Protein AF-A0AAV4GQ04-F1 (afdb_monomer)

Mean predicted aligned error: 22.7 Å

Structure (mmCIF, N/CA/C/O backbone):
data_AF-A0AAV4GQ04-F1
#
_entry.id   AF-A0AAV4GQ04-F1
#
loop_
_atom_site.group_PDB
_atom_site.id
_atom_site.type_symbol
_atom_site.label_atom_id
_atom_site.label_alt_id
_atom_site.label_comp_id
_atom_site.label_asym_id
_atom_site.label_entity_id
_atom_site.label_seq_id
_atom_site.pdbx_PDB_ins_code
_atom_site.Cartn_x
_atom_site.Cartn_y
_atom_site.Cartn_z
_atom_site.occupancy
_atom_site.B_iso_or_equiv
_atom_site.auth_seq_id
_atom_site.auth_comp_id
_atom_site.auth_asym_id
_atom_site.auth_atom_id
_atom_site.pdbx_PDB_model_num
ATOM 1 N N . MET A 1 1 ? -22.009 21.214 27.305 1.00 37.75 1 MET A N 1
ATOM 2 C CA . MET A 1 1 ? -23.152 20.824 26.450 1.00 37.75 1 MET A CA 1
ATOM 3 C C . MET A 1 1 ? -22.848 19.448 25.882 1.00 37.75 1 MET A C 1
ATOM 5 O O . MET A 1 1 ? -21.968 19.351 25.038 1.00 37.75 1 MET A O 1
ATOM 9 N N . ASN A 1 2 ? -23.500 18.397 26.382 1.00 41.12 2 ASN A N 1
ATOM 10 C CA . ASN A 1 2 ? -23.338 17.046 25.839 1.00 41.12 2 ASN A CA 1
ATOM 11 C C . ASN A 1 2 ? -24.135 16.954 24.535 1.00 41.12 2 ASN A C 1
ATOM 13 O O . ASN A 1 2 ? -25.357 17.072 24.555 1.00 41.12 2 ASN A O 1
ATOM 17 N N . LYS A 1 3 ? -23.441 16.800 23.402 1.00 50.03 3 LYS A N 1
ATOM 18 C CA . LYS A 1 3 ? -24.076 16.466 22.124 1.00 50.03 3 LYS A CA 1
ATOM 19 C C . LYS A 1 3 ? -24.352 14.966 22.126 1.00 50.03 3 LYS A C 1
ATOM 21 O O . LYS A 1 3 ? -23.433 14.173 21.960 1.00 50.03 3 LYS A O 1
ATOM 26 N N . THR A 1 4 ? -25.599 14.584 22.356 1.00 49.12 4 THR A N 1
ATOM 27 C CA . THR A 1 4 ? -26.066 13.212 22.140 1.00 49.12 4 THR A CA 1
ATOM 28 C C . THR A 1 4 ? -26.272 13.004 20.644 1.00 49.12 4 THR A C 1
ATOM 30 O O . THR A 1 4 ? -27.135 13.651 20.054 1.00 49.12 4 THR A O 1
ATOM 33 N N . VAL A 1 5 ? -25.450 12.148 20.038 1.00 58.00 5 VAL A N 1
ATOM 34 C CA . VAL A 1 5 ? -25.626 11.663 18.661 1.00 58.00 5 VAL A CA 1
ATOM 35 C C . VAL A 1 5 ? -26.715 10.593 18.690 1.00 58.00 5 VAL A C 1
ATOM 37 O O . VAL A 1 5 ? -26.708 9.744 19.584 1.00 58.00 5 VAL A O 1
ATOM 40 N N . SER A 1 6 ? -27.675 10.659 17.773 1.00 70.62 6 SER A N 1
ATOM 41 C CA . SER A 1 6 ? -28.759 9.670 17.712 1.00 70.62 6 SER A CA 1
ATOM 42 C C . SER A 1 6 ? -28.234 8.303 17.251 1.00 70.62 6 SER A C 1
ATOM 44 O O . SER A 1 6 ? -27.278 8.233 16.480 1.00 70.62 6 SER A O 1
ATOM 46 N N . GLU A 1 7 ? -28.865 7.205 17.682 1.00 67.19 7 GLU A N 1
ATOM 47 C CA . GLU A 1 7 ? -28.508 5.847 17.219 1.00 67.19 7 GLU A CA 1
ATOM 48 C C . GLU A 1 7 ? -28.523 5.737 15.686 1.00 67.19 7 GLU A C 1
ATOM 50 O O . GLU A 1 7 ? -27.642 5.115 15.100 1.00 67.19 7 GLU A O 1
ATOM 55 N N . PHE A 1 8 ? -29.446 6.442 15.026 1.00 68.88 8 PHE A N 1
ATOM 56 C CA . PHE A 1 8 ? -29.538 6.491 13.567 1.00 68.88 8 PHE A CA 1
ATOM 57 C C . PHE A 1 8 ? -28.301 7.119 12.897 1.00 68.88 8 PHE A C 1
ATOM 59 O O . PHE A 1 8 ? -27.822 6.637 11.870 1.00 68.88 8 PHE A O 1
ATOM 66 N N . GLU A 1 9 ? -27.749 8.188 13.476 1.00 73.56 9 GLU A N 1
ATOM 67 C CA . GLU A 1 9 ? -26.512 8.811 12.982 1.00 73.56 9 GLU A CA 1
ATOM 68 C C . GLU A 1 9 ? -25.294 7.906 13.207 1.00 73.56 9 GLU A C 1
ATOM 70 O O . GLU A 1 9 ? -24.372 7.891 12.389 1.00 73.56 9 GLU A O 1
ATOM 75 N N . LEU A 1 10 ? -25.304 7.123 14.289 1.00 73.06 10 LEU A N 1
ATOM 76 C CA . LEU A 1 10 ? -24.250 6.164 14.599 1.00 73.06 10 LEU A CA 1
ATOM 77 C C . LEU A 1 10 ? -24.246 4.992 13.604 1.00 73.06 10 LEU A C 1
ATOM 79 O O . LEU A 1 10 ? -23.190 4.643 13.076 1.00 73.06 10 LEU A O 1
ATOM 83 N N . ASP A 1 11 ? -25.417 4.435 13.295 1.00 76.12 11 ASP A N 1
ATOM 84 C CA . ASP A 1 11 ? -25.572 3.350 12.319 1.00 76.12 11 ASP A CA 1
ATOM 85 C C . ASP A 1 11 ? -25.161 3.790 10.908 1.00 76.12 11 ASP A C 1
ATOM 87 O O . ASP A 1 11 ? -24.425 3.079 10.219 1.00 76.12 11 ASP A O 1
ATOM 91 N N . SER A 1 12 ? -25.540 5.007 10.509 1.00 79.94 12 SER A N 1
ATOM 92 C CA . SER A 1 12 ? -25.122 5.605 9.234 1.00 79.94 12 SER A CA 1
ATOM 93 C C . SER A 1 12 ? -23.597 5.763 9.138 1.00 79.94 12 SER A C 1
ATOM 95 O O . SER A 1 12 ? -22.985 5.445 8.112 1.00 79.94 12 SER A O 1
ATOM 97 N N . LEU A 1 13 ? -22.944 6.178 10.229 1.00 76.06 13 LEU A N 1
ATOM 98 C CA . LEU A 1 13 ? -21.483 6.265 10.306 1.00 76.06 13 LEU A CA 1
ATOM 99 C C . LEU A 1 13 ? -20.811 4.890 10.224 1.00 76.06 13 LEU A C 1
ATOM 101 O O . LEU A 1 13 ? -19.798 4.749 9.532 1.00 76.06 13 LEU A O 1
ATOM 105 N N . TYR A 1 14 ? -21.366 3.870 10.882 1.00 77.88 14 TYR A N 1
ATOM 106 C CA . TYR A 1 14 ? -20.855 2.503 10.783 1.00 77.88 14 TYR A CA 1
ATOM 107 C C . TYR A 1 14 ? -20.986 1.942 9.367 1.00 77.88 14 TYR A C 1
ATOM 109 O O . TYR A 1 14 ? -20.049 1.309 8.870 1.00 77.88 14 TYR A O 1
ATOM 117 N N . GLU A 1 15 ? -22.099 2.210 8.687 1.00 84.31 15 GLU A N 1
ATOM 118 C CA . GLU A 1 15 ? -22.309 1.774 7.308 1.00 84.31 15 GLU A CA 1
ATOM 119 C C . GLU A 1 15 ? -21.343 2.478 6.339 1.00 84.31 15 GLU A C 1
ATOM 121 O O . GLU A 1 15 ? -20.722 1.833 5.486 1.00 84.31 15 GLU A O 1
ATOM 126 N N . ALA A 1 16 ? -21.144 3.789 6.504 1.00 82.38 16 ALA A N 1
ATOM 127 C CA . ALA A 1 16 ? -20.173 4.556 5.726 1.00 82.38 16 ALA A CA 1
ATOM 128 C C . ALA A 1 16 ? -18.735 4.061 5.957 1.00 82.38 16 ALA A C 1
ATOM 130 O O . ALA A 1 16 ? -17.963 3.903 5.004 1.00 82.38 16 ALA A O 1
ATOM 131 N N . TYR A 1 17 ? -18.381 3.750 7.206 1.00 81.81 17 TYR A N 1
ATOM 132 C CA . TYR A 1 17 ? -17.082 3.181 7.551 1.00 81.81 17 TYR A CA 1
ATOM 133 C C . TYR A 1 17 ? -16.877 1.809 6.898 1.00 81.81 17 TYR A C 1
ATOM 135 O O . TYR A 1 17 ? -15.848 1.582 6.261 1.00 81.81 17 TYR A O 1
ATOM 143 N N . ALA A 1 18 ? -17.874 0.922 6.965 1.00 84.94 18 ALA A N 1
ATOM 144 C CA . ALA A 1 18 ? -17.810 -0.396 6.338 1.00 84.94 18 ALA A CA 1
ATOM 145 C C . ALA A 1 18 ? -17.614 -0.303 4.814 1.00 84.94 18 ALA A C 1
ATOM 147 O O . ALA A 1 18 ? -16.734 -0.975 4.268 1.00 84.94 18 ALA A O 1
ATOM 148 N N . LYS A 1 19 ? -18.363 0.576 4.132 1.00 87.00 19 LYS A N 1
ATOM 149 C CA . LYS A 1 19 ? -18.199 0.835 2.688 1.00 87.00 19 LYS A CA 1
ATOM 150 C C . LYS A 1 19 ? -16.796 1.341 2.360 1.00 87.00 19 LYS A C 1
ATOM 152 O O . LYS A 1 19 ? -16.164 0.844 1.429 1.00 87.00 19 LYS A O 1
ATOM 157 N N . THR A 1 20 ? -16.279 2.265 3.164 1.00 87.19 20 THR A N 1
ATOM 158 C CA . THR A 1 20 ? -14.929 2.818 2.986 1.00 87.19 20 THR A CA 1
ATOM 159 C C . THR A 1 20 ? -13.854 1.748 3.183 1.00 87.19 20 THR A C 1
ATOM 161 O O . THR A 1 20 ? -12.911 1.670 2.399 1.00 87.19 20 THR A O 1
ATOM 164 N N . CYS A 1 21 ? -13.997 0.866 4.177 1.00 83.38 21 CYS A N 1
ATOM 165 C CA . CYS A 1 21 ? -13.067 -0.245 4.389 1.00 83.38 21 CYS A CA 1
ATOM 166 C C . CYS A 1 21 ? -13.048 -1.231 3.215 1.00 83.38 21 CYS A C 1
ATOM 168 O O . CYS A 1 21 ? -11.979 -1.723 2.854 1.00 83.38 21 CYS A O 1
ATOM 170 N N . ILE A 1 22 ? -14.206 -1.512 2.610 1.00 87.69 22 ILE A N 1
ATOM 171 C CA . ILE A 1 22 ? -14.298 -2.367 1.418 1.00 87.69 22 ILE A CA 1
ATOM 172 C C . ILE A 1 22 ? -13.568 -1.711 0.240 1.00 87.69 22 ILE A C 1
ATOM 174 O O . ILE A 1 22 ? -12.736 -2.359 -0.392 1.00 87.69 22 ILE A O 1
ATOM 178 N N . GLN A 1 23 ? -13.811 -0.421 -0.007 1.00 87.94 23 GLN A N 1
ATOM 179 C CA . GLN A 1 23 ? -13.129 0.332 -1.066 1.00 87.94 23 GLN A CA 1
ATOM 180 C C . GLN A 1 23 ? -11.616 0.401 -0.847 1.00 87.94 23 GLN A C 1
ATOM 182 O O . GLN A 1 23 ? -10.846 0.207 -1.781 1.00 87.94 23 GLN A O 1
ATOM 187 N N . PHE A 1 24 ? -11.172 0.614 0.393 1.00 84.25 24 PHE A N 1
ATOM 188 C CA . PHE A 1 24 ? -9.750 0.653 0.721 1.00 84.25 24 PHE A CA 1
ATOM 189 C C . PHE A 1 24 ? -9.069 -0.700 0.500 1.00 84.25 24 PHE A C 1
ATOM 191 O O . PHE A 1 24 ? -7.918 -0.759 0.074 1.00 84.25 24 PHE A O 1
ATOM 198 N N . LYS A 1 25 ? -9.781 -1.799 0.772 1.00 86.62 25 LYS A N 1
ATOM 199 C CA . LYS A 1 25 ? -9.274 -3.143 0.505 1.00 86.62 25 LYS A CA 1
ATOM 200 C C . LYS A 1 25 ? -9.128 -3.394 -0.997 1.00 86.62 25 LYS A C 1
ATOM 202 O O . LYS A 1 25 ? -8.063 -3.835 -1.406 1.00 86.62 25 LYS A O 1
ATOM 207 N N . ALA A 1 26 ? -10.137 -3.037 -1.793 1.00 86.06 26 ALA A N 1
ATOM 208 C CA . ALA A 1 26 ? -10.062 -3.125 -3.251 1.00 86.06 26 ALA A CA 1
ATOM 209 C C . ALA A 1 26 ? -8.884 -2.304 -3.804 1.00 86.06 26 ALA A C 1
ATOM 211 O O . ALA A 1 26 ? -8.047 -2.836 -4.521 1.00 86.06 26 ALA A O 1
ATOM 212 N N . LEU A 1 27 ? -8.732 -1.054 -3.350 1.00 83.88 27 LEU A N 1
ATOM 213 C CA . LEU A 1 27 ? -7.619 -0.188 -3.749 1.00 83.88 27 LEU A CA 1
ATOM 214 C C . LEU A 1 27 ? -6.248 -0.788 -3.397 1.00 83.88 27 LEU A C 1
ATOM 216 O O . LEU A 1 27 ? -5.282 -0.640 -4.142 1.00 83.88 27 LEU A O 1
ATOM 220 N N . LYS A 1 28 ? -6.139 -1.451 -2.242 1.00 88.25 28 LYS A N 1
ATOM 221 C CA . LYS A 1 28 ? -4.901 -2.113 -1.821 1.00 88.25 28 LYS A CA 1
ATOM 222 C C . LYS A 1 28 ? -4.551 -3.286 -2.738 1.00 88.25 28 LYS A C 1
ATOM 224 O O . LYS A 1 28 ? -3.375 -3.465 -3.054 1.00 88.25 28 LYS A O 1
ATOM 229 N N . ASP A 1 29 ? -5.548 -4.065 -3.139 1.00 85.94 29 ASP A N 1
ATOM 230 C CA . ASP A 1 29 ? -5.367 -5.204 -4.038 1.00 85.94 29 ASP A CA 1
ATOM 231 C C . ASP A 1 29 ? -5.007 -4.721 -5.462 1.00 85.94 29 ASP A C 1
ATOM 233 O O . ASP A 1 29 ? -4.063 -5.238 -6.071 1.00 85.94 29 ASP A O 1
ATOM 237 N N . ASP A 1 30 ? -5.648 -3.647 -5.939 1.00 88.44 30 ASP A N 1
ATOM 238 C CA . ASP A 1 30 ? -5.322 -2.982 -7.211 1.00 88.44 30 ASP A CA 1
ATOM 239 C C . ASP A 1 30 ? -3.890 -2.428 -7.208 1.00 88.44 30 ASP A C 1
ATOM 241 O O . ASP A 1 30 ? -3.126 -2.636 -8.152 1.00 88.44 30 ASP A O 1
ATOM 245 N N . TYR A 1 31 ? -3.479 -1.778 -6.114 1.00 83.88 31 TYR A N 1
ATOM 246 C CA . TYR A 1 31 ? -2.109 -1.291 -5.947 1.00 83.88 31 TYR A CA 1
ATOM 247 C C . TYR A 1 31 ? -1.086 -2.434 -5.945 1.00 83.88 31 TYR A C 1
ATOM 249 O O . TYR A 1 31 ? -0.009 -2.300 -6.525 1.00 83.88 31 TYR A O 1
ATOM 257 N N . GLY A 1 32 ? -1.411 -3.565 -5.311 1.00 86.38 32 GLY A N 1
ATOM 258 C CA . GLY A 1 32 ? -0.562 -4.756 -5.331 1.00 86.38 32 GLY A CA 1
ATOM 259 C C . GLY A 1 32 ? -0.343 -5.286 -6.748 1.00 86.38 32 GLY A C 1
ATOM 260 O O . GLY A 1 32 ? 0.788 -5.603 -7.117 1.00 86.38 32 GLY A O 1
ATOM 261 N N . SER A 1 33 ? -1.407 -5.311 -7.552 1.00 89.44 33 SER A N 1
ATOM 262 C CA . SER A 1 33 ? -1.351 -5.728 -8.957 1.00 89.44 33 SER A CA 1
ATOM 263 C C . SER A 1 33 ? -0.516 -4.759 -9.796 1.00 89.44 33 SER A C 1
ATOM 265 O O . SER A 1 33 ? 0.421 -5.181 -10.469 1.00 89.44 33 SER A O 1
ATOM 267 N N . LEU A 1 34 ? -0.764 -3.451 -9.662 1.00 86.44 34 LEU A N 1
ATOM 268 C CA . LEU A 1 34 ? -0.006 -2.415 -10.367 1.00 86.44 34 LEU A CA 1
ATOM 269 C C . LEU A 1 34 ? 1.490 -2.466 -10.035 1.00 86.44 34 LEU A C 1
ATOM 271 O O . LEU A 1 34 ? 2.333 -2.320 -10.917 1.00 86.44 34 LEU A O 1
ATOM 275 N N . LYS A 1 35 ? 1.828 -2.696 -8.763 1.00 88.12 35 LYS A N 1
ATOM 276 C CA . LYS A 1 35 ? 3.218 -2.859 -8.340 1.00 88.12 35 LYS A CA 1
ATOM 277 C C . LYS A 1 35 ? 3.864 -4.073 -9.007 1.00 88.12 35 LYS A C 1
ATOM 279 O O . LYS A 1 35 ? 4.981 -3.963 -9.494 1.00 88.12 35 LYS A O 1
ATOM 284 N N . SER A 1 36 ? 3.160 -5.204 -9.065 1.00 88.69 36 SER A N 1
ATOM 285 C CA . SER A 1 36 ? 3.681 -6.396 -9.737 1.00 88.69 36 SER A CA 1
ATOM 286 C C . SER A 1 36 ? 3.940 -6.158 -11.224 1.00 88.69 36 SER A C 1
ATOM 288 O O . SER A 1 36 ? 4.907 -6.704 -11.750 1.00 88.69 36 SER A O 1
ATOM 290 N N . ASP A 1 37 ? 3.091 -5.392 -11.904 1.00 89.50 37 ASP A N 1
ATOM 291 C CA . ASP A 1 37 ? 3.291 -5.079 -13.319 1.00 89.50 37 ASP A CA 1
ATOM 292 C C . ASP A 1 37 ? 4.446 -4.095 -13.521 1.00 89.50 37 ASP A C 1
ATOM 294 O O . ASP A 1 37 ? 5.236 -4.262 -14.448 1.00 89.50 37 ASP A O 1
ATOM 298 N N . PHE A 1 38 ? 4.618 -3.133 -12.611 1.00 86.00 38 PHE A N 1
ATOM 299 C CA . PHE A 1 38 ? 5.786 -2.254 -12.608 1.00 86.00 38 PHE A CA 1
ATOM 300 C C . PHE A 1 38 ? 7.094 -3.037 -12.430 1.00 86.00 38 PHE A C 1
ATOM 302 O O . PHE A 1 38 ? 8.035 -2.834 -13.194 1.00 86.00 38 PHE A O 1
ATOM 309 N N . ASP A 1 39 ? 7.133 -3.972 -11.477 1.00 86.25 39 ASP A N 1
ATOM 310 C CA . ASP A 1 39 ? 8.311 -4.808 -11.219 1.00 86.25 39 ASP A CA 1
ATOM 311 C C . ASP A 1 39 ? 8.670 -5.670 -12.450 1.00 86.25 39 ASP A C 1
ATOM 313 O O . ASP A 1 39 ? 9.847 -5.824 -12.780 1.00 86.25 39 ASP A O 1
ATOM 317 N N . LYS A 1 40 ? 7.668 -6.186 -13.183 1.00 90.31 40 LYS A N 1
ATOM 318 C CA . LYS A 1 40 ? 7.888 -6.911 -14.451 1.00 90.31 40 LYS A CA 1
ATOM 319 C C . LYS A 1 40 ? 8.458 -6.006 -15.539 1.00 90.31 40 LYS A C 1
ATOM 321 O O . LYS A 1 40 ? 9.458 -6.359 -16.149 1.00 90.31 40 LYS A O 1
ATOM 326 N N . ILE A 1 41 ? 7.856 -4.833 -15.750 1.00 87.88 41 ILE A N 1
ATOM 327 C CA . ILE A 1 41 ? 8.324 -3.869 -16.758 1.00 87.88 41 ILE A CA 1
ATOM 328 C C . ILE A 1 41 ? 9.764 -3.443 -16.462 1.00 87.88 41 ILE A C 1
ATOM 330 O O . ILE A 1 41 ? 10.571 -3.307 -17.379 1.00 87.88 41 ILE A O 1
ATOM 334 N N . GLN A 1 42 ? 10.107 -3.255 -15.187 1.00 85.00 42 GLN A N 1
ATOM 335 C CA . GLN A 1 42 ? 11.469 -2.932 -14.788 1.00 85.00 42 GLN A CA 1
ATOM 336 C C . GLN A 1 42 ? 12.446 -4.064 -15.141 1.00 85.00 42 GLN A C 1
ATOM 338 O O . GLN A 1 42 ? 13.505 -3.789 -15.704 1.00 85.00 42 GLN A O 1
ATOM 343 N N . ALA A 1 43 ? 12.085 -5.320 -14.868 1.00 88.12 43 ALA A N 1
ATOM 344 C CA . ALA A 1 43 ? 12.909 -6.473 -15.228 1.00 88.12 43 ALA A CA 1
ATOM 345 C C . ALA A 1 43 ? 13.091 -6.606 -16.753 1.00 88.12 43 ALA A C 1
ATOM 347 O O . ALA A 1 43 ? 14.211 -6.818 -17.222 1.00 88.12 43 ALA A O 1
ATOM 348 N N . ASP A 1 44 ? 12.021 -6.414 -17.527 1.00 88.44 44 ASP A N 1
ATOM 349 C CA . ASP A 1 44 ? 12.070 -6.446 -18.993 1.00 88.44 44 ASP A CA 1
ATOM 350 C C . ASP A 1 44 ? 12.978 -5.337 -19.550 1.00 88.44 44 ASP A C 1
ATOM 352 O O . ASP A 1 44 ? 13.742 -5.558 -20.492 1.00 88.44 44 ASP A O 1
ATOM 356 N N . LEU A 1 45 ? 12.946 -4.146 -18.944 1.00 82.38 45 LEU A N 1
ATOM 357 C CA . LEU A 1 45 ? 13.784 -3.017 -19.343 1.00 82.38 45 LEU A CA 1
ATOM 358 C C . LEU A 1 45 ? 15.264 -3.246 -19.013 1.00 82.38 45 LEU A C 1
ATOM 360 O O . LEU A 1 45 ? 16.133 -2.915 -19.821 1.00 82.38 45 LEU A O 1
ATOM 364 N N . GLU A 1 46 ? 15.568 -3.837 -17.856 1.00 87.00 46 GLU A N 1
ATOM 365 C CA . GLU A 1 46 ? 16.932 -4.241 -17.503 1.00 87.00 46 GLU A CA 1
ATOM 366 C C . GLU A 1 46 ? 17.484 -5.278 -18.488 1.00 87.00 46 GLU A C 1
ATOM 368 O O . GLU A 1 46 ? 18.641 -5.183 -18.905 1.00 87.00 46 GLU A O 1
ATOM 373 N N . GLU A 1 47 ? 16.658 -6.238 -18.901 1.00 90.94 47 GLU A N 1
ATOM 374 C CA . GLU A 1 47 ? 17.051 -7.257 -19.870 1.00 90.94 47 GLU A CA 1
ATOM 375 C C . GLU A 1 47 ? 17.258 -6.669 -21.272 1.00 90.94 47 GLU A C 1
ATOM 377 O O . GLU A 1 47 ? 18.287 -6.922 -21.904 1.00 90.94 47 GLU A O 1
ATOM 382 N N . ALA A 1 48 ? 16.355 -5.801 -21.731 1.00 86.06 48 ALA A N 1
ATOM 383 C CA . ALA A 1 48 ? 16.517 -5.083 -22.994 1.00 86.06 48 ALA A CA 1
ATOM 384 C C . ALA A 1 48 ? 17.804 -4.238 -23.013 1.00 86.06 48 ALA A C 1
ATOM 386 O O . ALA A 1 48 ? 18.521 -4.203 -24.015 1.00 86.06 48 ALA A O 1
ATOM 387 N N . ASN A 1 49 ? 18.147 -3.599 -21.892 1.00 84.44 49 ASN A N 1
ATOM 388 C CA . ASN A 1 49 ? 19.359 -2.791 -21.784 1.00 84.44 49 ASN A CA 1
ATOM 389 C C . ASN A 1 49 ? 20.638 -3.648 -21.852 1.00 84.44 49 ASN A C 1
ATOM 391 O O . ASN A 1 49 ? 21.610 -3.269 -22.508 1.00 84.44 49 ASN A O 1
ATOM 395 N N . LYS A 1 50 ? 20.636 -4.844 -21.247 1.00 87.00 50 LYS A N 1
ATOM 396 C CA . LYS A 1 50 ? 21.742 -5.806 -21.410 1.00 87.00 50 LYS A CA 1
ATOM 397 C C . LYS A 1 50 ? 21.899 -6.239 -22.864 1.00 87.00 50 LYS A C 1
ATOM 399 O O . LYS A 1 50 ? 23.022 -6.286 -23.360 1.00 87.00 50 LYS A O 1
ATOM 404 N N . GLN A 1 51 ? 20.795 -6.532 -23.551 1.00 88.19 51 GLN A N 1
ATOM 405 C CA . GLN A 1 51 ? 20.830 -6.928 -24.961 1.00 88.19 51 GLN A CA 1
ATOM 406 C C . GLN A 1 51 ? 21.387 -5.812 -25.851 1.00 88.19 51 GLN A C 1
ATOM 408 O O . GLN A 1 51 ? 22.227 -6.084 -26.709 1.00 88.19 51 GLN A O 1
ATOM 413 N N . LEU A 1 52 ? 20.995 -4.558 -25.607 1.00 85.94 52 LEU A N 1
ATOM 414 C CA . LEU A 1 52 ? 21.553 -3.395 -26.302 1.00 85.94 52 LEU A CA 1
ATOM 415 C C . LEU A 1 52 ? 23.059 -3.248 -26.068 1.00 85.94 52 LEU A C 1
ATOM 417 O O . LEU A 1 52 ? 23.798 -2.989 -27.016 1.00 85.94 52 LEU A O 1
ATOM 421 N N . LEU A 1 53 ? 23.531 -3.459 -24.836 1.00 88.19 53 LEU A N 1
ATOM 422 C CA . LEU A 1 53 ? 24.961 -3.411 -24.531 1.00 88.19 53 LEU A CA 1
ATOM 423 C C . LEU A 1 53 ? 25.738 -4.493 -25.295 1.00 88.19 53 LEU A C 1
ATOM 425 O O . LEU A 1 53 ? 26.784 -4.203 -25.872 1.00 88.19 53 LEU A O 1
ATOM 429 N N . VAL A 1 54 ? 25.211 -5.720 -25.349 1.00 89.38 54 VAL A N 1
ATOM 430 C CA . VAL A 1 54 ? 25.820 -6.817 -26.119 1.00 89.38 54 VAL A CA 1
ATOM 431 C C . VAL A 1 54 ? 25.872 -6.472 -27.610 1.00 89.38 54 VAL A C 1
ATOM 433 O O . VAL A 1 54 ? 26.926 -6.610 -28.231 1.00 89.38 54 VAL A O 1
ATOM 436 N N . GLN A 1 55 ? 24.782 -5.964 -28.186 1.00 85.62 55 GLN A N 1
ATOM 437 C CA . GLN A 1 55 ? 24.764 -5.549 -29.593 1.00 85.62 55 GLN A CA 1
ATOM 438 C C . GLN A 1 55 ? 25.759 -4.418 -29.879 1.00 85.62 55 GLN A C 1
ATOM 440 O O . GLN A 1 55 ? 26.459 -4.462 -30.889 1.00 85.62 55 GLN A O 1
ATOM 445 N N . ALA A 1 56 ? 25.884 -3.439 -28.980 1.00 79.50 56 ALA A N 1
ATOM 446 C CA . ALA A 1 56 ? 26.869 -2.370 -29.118 1.00 79.50 56 ALA A CA 1
ATOM 447 C C . ALA A 1 56 ? 28.306 -2.918 -29.139 1.00 79.50 56 ALA A C 1
ATOM 449 O O . ALA A 1 56 ? 29.092 -2.537 -30.003 1.00 79.50 56 ALA A O 1
ATOM 450 N N . THR A 1 57 ? 28.630 -3.868 -28.252 1.00 81.94 57 THR A N 1
ATOM 451 C CA . THR A 1 57 ? 29.960 -4.502 -28.245 1.00 81.94 57 THR A CA 1
ATOM 452 C C . THR A 1 57 ? 30.248 -5.294 -29.520 1.00 81.94 57 THR A C 1
ATOM 454 O O . THR A 1 57 ? 31.355 -5.221 -30.046 1.00 81.94 57 THR A O 1
ATOM 457 N N . GLN A 1 58 ? 29.249 -5.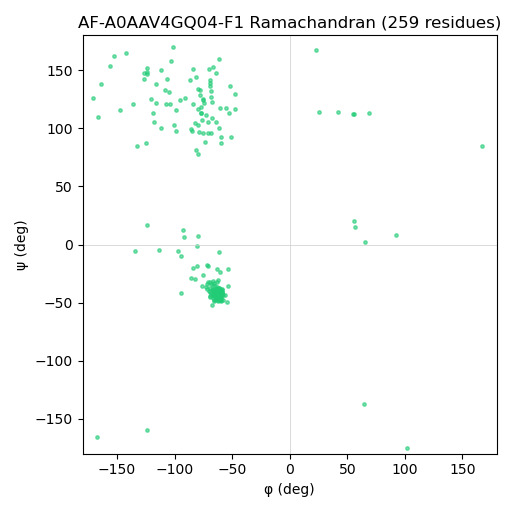991 -30.071 1.00 86.56 58 GLN A N 1
ATOM 458 C CA . GLN A 1 58 ? 29.398 -6.718 -31.335 1.00 86.56 58 GLN A CA 1
ATOM 459 C C . GLN A 1 58 ? 29.666 -5.771 -32.510 1.00 86.56 58 GLN A C 1
ATOM 461 O O . GLN A 1 58 ? 30.550 -6.035 -33.323 1.00 86.56 58 GLN A O 1
ATOM 466 N N . LEU A 1 59 ? 28.955 -4.642 -32.577 1.00 82.38 59 LEU A N 1
ATOM 467 C CA . LEU A 1 59 ? 29.167 -3.630 -33.617 1.00 82.38 59 LEU A CA 1
ATOM 468 C C . LEU A 1 59 ? 30.564 -2.997 -33.544 1.00 82.38 59 LEU A C 1
ATOM 470 O O . LEU A 1 59 ? 31.180 -2.734 -34.582 1.00 82.38 59 LEU A O 1
ATOM 474 N N . ASP A 1 60 ? 31.086 -2.763 -32.339 1.00 80.94 60 ASP A N 1
ATOM 475 C CA . ASP A 1 60 ? 32.453 -2.267 -32.162 1.00 80.94 60 ASP A CA 1
ATOM 476 C C . ASP A 1 60 ? 33.496 -3.288 -32.645 1.00 80.94 60 ASP A C 1
ATOM 478 O O . ASP A 1 60 ? 34.437 -2.918 -33.360 1.00 80.94 60 ASP A O 1
ATOM 482 N N . ASP A 1 61 ? 33.303 -4.576 -32.352 1.00 87.06 61 ASP A N 1
ATOM 483 C CA . ASP A 1 61 ? 34.167 -5.652 -32.849 1.00 87.06 61 ASP A CA 1
ATOM 484 C C . ASP A 1 61 ? 34.133 -5.757 -34.383 1.00 87.06 61 ASP A C 1
ATOM 486 O O . ASP A 1 61 ? 35.186 -5.836 -35.031 1.00 87.06 61 ASP A O 1
ATOM 490 N N . GLU A 1 62 ? 32.948 -5.689 -34.993 1.00 87.88 62 GLU A N 1
ATOM 491 C CA . GLU A 1 62 ? 32.784 -5.676 -36.452 1.00 87.88 62 GLU A CA 1
ATOM 492 C C . GLU A 1 62 ? 33.502 -4.484 -37.094 1.00 87.88 62 GLU A C 1
ATOM 494 O O . GLU A 1 62 ? 34.200 -4.625 -38.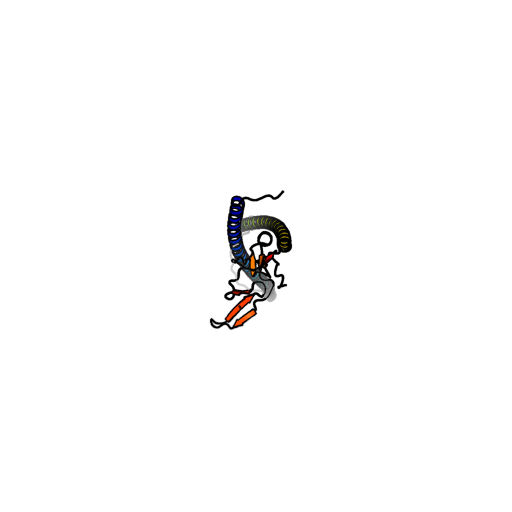106 1.00 87.88 62 GLU A O 1
ATOM 499 N N . LYS A 1 63 ? 33.408 -3.302 -36.479 1.00 86.81 63 LYS A N 1
ATOM 500 C CA . LYS A 1 63 ? 34.099 -2.094 -36.942 1.00 86.81 63 LYS A CA 1
ATOM 501 C C . LYS A 1 63 ? 35.620 -2.250 -36.884 1.00 86.81 63 LYS A C 1
ATOM 503 O O . LYS A 1 63 ? 36.313 -1.825 -37.817 1.00 86.81 63 LYS A O 1
ATOM 508 N N . ILE A 1 64 ? 36.148 -2.882 -35.834 1.00 86.81 64 ILE A N 1
ATOM 509 C CA . ILE A 1 64 ? 37.578 -3.202 -35.716 1.00 86.81 64 ILE A CA 1
ATOM 510 C C . ILE A 1 64 ? 38.005 -4.166 -36.830 1.00 86.81 64 ILE A C 1
ATOM 512 O O . ILE A 1 64 ? 39.038 -3.940 -37.473 1.00 86.81 64 ILE A O 1
ATOM 516 N N . GLN A 1 65 ? 37.221 -5.212 -37.101 1.00 88.06 65 GLN A N 1
ATOM 517 C CA . GLN A 1 65 ? 37.519 -6.153 -38.185 1.00 88.06 65 GLN A CA 1
ATOM 518 C C . GLN A 1 65 ? 37.511 -5.474 -39.557 1.00 88.06 65 GLN A C 1
ATOM 520 O O . GLN A 1 65 ? 38.448 -5.658 -40.338 1.00 88.06 65 GLN A O 1
ATOM 525 N N . LEU A 1 66 ? 36.517 -4.625 -39.828 1.00 88.25 66 LEU A N 1
ATOM 526 C CA . LEU A 1 66 ? 36.433 -3.855 -41.068 1.00 88.25 66 LEU A CA 1
ATOM 527 C C . LEU A 1 66 ? 37.664 -2.956 -41.257 1.00 88.25 66 LEU A C 1
ATOM 529 O O . LEU A 1 66 ? 38.212 -2.865 -42.358 1.00 88.25 66 LEU A O 1
ATOM 533 N N . HIS A 1 67 ? 38.127 -2.303 -40.188 1.00 85.88 67 HIS A N 1
ATOM 534 C CA . HIS A 1 67 ? 39.327 -1.470 -40.238 1.00 85.88 67 HIS A CA 1
ATOM 535 C C . HIS A 1 67 ? 40.582 -2.290 -40.575 1.00 85.88 67 HIS A C 1
ATOM 537 O O . HIS A 1 67 ? 41.374 -1.878 -41.426 1.00 85.88 67 HIS A O 1
ATOM 543 N N . ARG A 1 68 ? 40.746 -3.473 -39.968 1.00 87.62 68 ARG A N 1
ATOM 544 C CA . ARG A 1 68 ? 41.854 -4.392 -40.290 1.00 87.62 68 ARG A CA 1
ATOM 545 C C . ARG A 1 68 ? 41.806 -4.850 -41.744 1.00 87.62 68 ARG A C 1
ATOM 547 O O . ARG A 1 68 ? 42.834 -4.828 -42.416 1.00 87.62 68 ARG A O 1
ATOM 554 N N . LEU A 1 69 ? 40.624 -5.209 -42.246 1.00 90.75 69 LEU A N 1
ATOM 555 C CA . LEU A 1 69 ? 40.450 -5.616 -43.639 1.00 90.75 69 LEU A CA 1
ATOM 556 C C . LEU A 1 69 ? 40.864 -4.489 -44.592 1.00 90.75 69 LEU A C 1
ATOM 558 O O . LEU A 1 69 ? 41.667 -4.716 -45.492 1.00 90.75 69 LEU A O 1
ATOM 562 N N . LYS A 1 70 ? 40.399 -3.255 -44.345 1.00 87.75 70 LYS A N 1
ATOM 563 C CA . LYS A 1 70 ? 40.787 -2.074 -45.135 1.00 87.75 70 LYS A CA 1
ATOM 564 C C . LYS A 1 70 ? 42.303 -1.873 -45.164 1.00 87.75 70 LYS A C 1
ATOM 566 O O . LYS A 1 70 ? 42.854 -1.605 -46.230 1.00 87.75 70 LYS A O 1
ATOM 571 N N . GLN A 1 71 ? 42.977 -2.024 -44.023 1.00 87.75 71 GLN A N 1
ATOM 572 C CA . GLN A 1 71 ? 44.437 -1.923 -43.950 1.00 87.75 71 GLN A CA 1
ATOM 573 C C . GLN A 1 71 ? 45.132 -3.010 -44.779 1.00 87.75 71 GLN A C 1
ATOM 575 O O . GLN A 1 71 ? 46.036 -2.691 -45.549 1.00 87.75 71 GLN A O 1
ATOM 580 N N . LEU A 1 72 ? 44.694 -4.267 -44.670 1.00 89.19 72 LEU A N 1
ATOM 581 C CA . LEU A 1 72 ? 45.254 -5.378 -45.444 1.00 89.19 72 LEU A CA 1
ATOM 582 C C . LEU A 1 72 ? 45.039 -5.184 -46.948 1.00 89.19 72 LEU A C 1
ATOM 584 O O . LEU A 1 72 ? 45.977 -5.330 -47.729 1.00 89.19 72 LEU A O 1
ATOM 588 N N . THR A 1 73 ? 43.834 -4.792 -47.371 1.00 86.81 73 THR A N 1
ATOM 589 C CA . THR A 1 73 ? 43.544 -4.508 -48.782 1.00 86.81 73 THR A CA 1
ATOM 590 C C . THR A 1 73 ? 44.419 -3.374 -49.313 1.00 86.81 73 THR A C 1
ATOM 592 O O . THR A 1 73 ? 44.987 -3.503 -50.395 1.00 86.81 73 THR A O 1
ATOM 595 N N . ALA A 1 74 ? 44.592 -2.292 -48.548 1.00 85.12 74 ALA A N 1
ATOM 596 C CA . ALA A 1 74 ? 45.475 -1.193 -48.932 1.00 85.12 74 ALA A CA 1
ATOM 597 C C . ALA A 1 74 ? 46.937 -1.651 -49.080 1.00 85.12 74 ALA A C 1
ATOM 599 O O . ALA A 1 74 ? 47.585 -1.319 -50.071 1.00 85.12 74 ALA A O 1
ATOM 600 N N . GLN A 1 75 ? 47.443 -2.463 -48.146 1.00 86.81 75 GLN A N 1
ATOM 601 C CA . GLN A 1 75 ? 48.792 -3.037 -48.229 1.00 86.81 75 GLN A CA 1
ATOM 602 C C . GLN A 1 75 ? 48.964 -3.928 -49.465 1.00 86.81 75 GLN A C 1
ATOM 604 O O . GLN A 1 75 ? 49.963 -3.800 -50.173 1.00 86.81 75 GLN A O 1
ATOM 609 N N . HIS A 1 76 ? 47.986 -4.787 -49.765 1.00 85.12 76 HIS A N 1
ATOM 610 C CA . HIS A 1 76 ? 48.010 -5.637 -50.956 1.00 85.12 76 HIS A CA 1
ATOM 611 C C . HIS A 1 76 ? 47.981 -4.830 -52.255 1.00 85.12 76 HIS A C 1
ATOM 613 O O . HIS A 1 76 ? 48.727 -5.148 -53.178 1.00 85.12 76 HIS A O 1
ATOM 619 N N . LEU A 1 77 ? 47.172 -3.769 -52.329 1.00 84.75 77 LEU A N 1
ATOM 620 C CA . LEU A 1 77 ? 47.146 -2.874 -53.488 1.00 84.75 77 LEU A CA 1
ATOM 621 C C . LEU A 1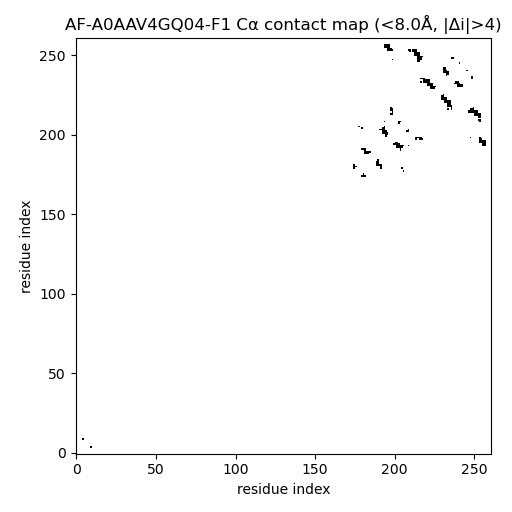 77 ? 48.502 -2.194 -53.696 1.00 84.75 77 LEU A C 1
ATOM 623 O O . LEU A 1 77 ? 49.022 -2.208 -54.809 1.00 84.75 77 LEU A O 1
ATOM 627 N N . ILE A 1 78 ? 49.111 -1.665 -52.631 1.00 85.06 78 ILE A N 1
ATOM 628 C CA . ILE A 1 78 ? 50.444 -1.049 -52.696 1.00 85.06 78 ILE A CA 1
ATOM 629 C C . ILE A 1 78 ? 51.489 -2.068 -53.167 1.00 85.06 78 ILE A C 1
ATOM 631 O O . ILE A 1 78 ? 52.265 -1.774 -54.076 1.00 85.06 78 ILE A O 1
ATOM 635 N N . LEU A 1 79 ? 51.496 -3.274 -52.592 1.00 84.00 79 LEU A N 1
ATOM 636 C CA . LEU A 1 79 ? 52.432 -4.331 -52.972 1.00 84.00 79 LEU A CA 1
ATOM 637 C C . LEU A 1 79 ? 52.263 -4.733 -54.442 1.00 84.00 79 LEU A C 1
ATOM 639 O O . LEU A 1 79 ? 53.255 -4.827 -55.163 1.00 84.00 79 LEU A O 1
ATOM 643 N N . ASN A 1 80 ? 51.024 -4.913 -54.903 1.00 82.69 80 ASN A N 1
ATOM 644 C CA . ASN A 1 80 ? 50.726 -5.236 -56.297 1.00 82.69 80 ASN A CA 1
ATOM 645 C C . ASN A 1 80 ? 51.178 -4.117 -57.248 1.00 82.69 80 ASN A C 1
ATOM 647 O O . ASN A 1 80 ? 51.795 -4.411 -58.269 1.00 82.69 80 ASN A O 1
ATOM 651 N N . CYS A 1 81 ? 50.955 -2.846 -56.900 1.00 78.19 81 CYS A N 1
ATOM 652 C CA . CYS A 1 81 ? 51.456 -1.706 -57.673 1.00 78.19 81 CYS A CA 1
ATOM 653 C C . CYS A 1 81 ? 52.992 -1.691 -57.754 1.00 78.19 81 CYS A C 1
ATOM 655 O O . CYS A 1 81 ? 53.548 -1.464 -58.828 1.00 78.19 81 CYS A O 1
ATOM 657 N N . ILE A 1 82 ? 53.690 -1.977 -56.649 1.00 80.44 82 ILE A N 1
ATOM 658 C CA . ILE A 1 82 ? 55.159 -2.073 -56.627 1.00 80.44 82 ILE A CA 1
ATOM 659 C C . ILE A 1 82 ? 55.643 -3.237 -57.500 1.00 80.44 82 ILE A C 1
ATOM 661 O O . ILE A 1 82 ? 56.608 -3.079 -58.247 1.00 80.44 82 ILE A O 1
ATOM 665 N N . LEU A 1 83 ? 54.998 -4.403 -57.419 1.00 76.88 83 LEU A N 1
ATOM 666 C CA . LEU A 1 83 ? 55.363 -5.577 -58.214 1.00 76.88 83 LEU A CA 1
ATOM 667 C C . LEU A 1 83 ? 55.145 -5.334 -59.713 1.00 76.88 83 LEU A C 1
ATOM 669 O O . LEU A 1 83 ? 56.052 -5.605 -60.494 1.00 76.88 83 LEU A O 1
ATOM 673 N N . LEU A 1 84 ? 54.015 -4.744 -60.113 1.00 74.00 84 LEU A N 1
ATOM 674 C CA . LEU A 1 84 ? 53.757 -4.347 -61.506 1.00 74.00 84 LEU A CA 1
ATOM 675 C C . LEU A 1 84 ? 54.767 -3.297 -62.005 1.00 74.00 84 LEU A C 1
ATOM 677 O O . LEU A 1 84 ? 55.263 -3.389 -63.130 1.00 74.00 84 LEU A O 1
ATOM 681 N N . GLY A 1 85 ? 55.144 -2.341 -61.151 1.00 60.34 85 GLY A N 1
ATOM 682 C CA . GLY A 1 85 ? 56.205 -1.377 -61.445 1.00 60.34 85 GLY A CA 1
ATOM 683 C C . GLY A 1 85 ? 57.574 -2.038 -61.641 1.00 60.34 85 GLY A C 1
ATOM 684 O O . GLY A 1 85 ? 58.299 -1.687 -62.564 1.00 60.34 85 GLY A O 1
ATOM 685 N N . LYS A 1 86 ? 57.917 -3.051 -60.836 1.00 56.16 86 LYS A N 1
ATOM 686 C CA . LYS A 1 86 ? 59.182 -3.800 -60.957 1.00 56.16 86 LYS A CA 1
ATOM 687 C C . LYS A 1 86 ? 59.231 -4.719 -62.178 1.00 56.16 86 LYS A C 1
ATOM 689 O O . LYS A 1 86 ? 60.294 -4.843 -62.776 1.00 56.16 86 LYS A O 1
ATOM 694 N N . VAL A 1 87 ? 58.104 -5.309 -62.586 1.00 52.88 87 VAL A N 1
ATOM 695 C CA . VAL A 1 87 ? 58.004 -6.059 -63.856 1.00 52.88 87 VAL A CA 1
ATOM 696 C C . VAL A 1 87 ? 58.274 -5.138 -65.054 1.00 52.88 87 VAL A C 1
ATOM 698 O O . VAL A 1 87 ? 58.861 -5.571 -66.039 1.00 52.88 87 VAL A O 1
ATOM 701 N N . SER A 1 88 ? 57.940 -3.851 -64.939 1.00 49.28 88 SER A N 1
ATOM 702 C CA . SER A 1 88 ? 58.145 -2.856 -66.002 1.00 49.28 88 SER A CA 1
ATOM 703 C C . SER A 1 88 ? 59.578 -2.302 -66.082 1.00 49.28 88 SER A C 1
ATOM 705 O O . SER A 1 88 ? 59.959 -1.766 -67.114 1.00 49.28 88 SER A O 1
ATOM 707 N N . VAL A 1 89 ? 60.391 -2.441 -65.025 1.00 45.22 89 VAL A N 1
ATOM 708 C CA . VAL A 1 89 ? 61.789 -1.946 -64.972 1.00 45.22 89 VAL A CA 1
ATOM 709 C C . VAL A 1 89 ? 62.811 -3.053 -65.301 1.00 45.22 89 VAL A C 1
ATOM 711 O O . VAL A 1 89 ? 64.000 -2.789 -65.438 1.00 45.22 89 VAL A O 1
ATOM 714 N N . GLY A 1 90 ? 62.362 -4.301 -65.473 1.00 44.09 90 GLY A N 1
ATOM 715 C CA . GLY A 1 90 ? 63.211 -5.449 -65.818 1.00 44.09 90 GLY A CA 1
ATOM 716 C C . GLY A 1 90 ? 63.358 -5.746 -67.315 1.00 44.09 90 GLY A C 1
ATOM 717 O O . GLY A 1 90 ? 63.932 -6.777 -67.656 1.00 44.09 90 GLY A O 1
ATOM 718 N N . MET A 1 91 ? 62.835 -4.905 -68.212 1.00 41.06 91 MET A N 1
ATOM 719 C CA . MET A 1 91 ? 62.913 -5.131 -69.659 1.00 41.06 91 MET A CA 1
ATOM 720 C C . MET A 1 91 ? 63.357 -3.877 -70.415 1.00 41.06 91 MET A C 1
ATOM 722 O O . MET A 1 91 ? 62.547 -3.157 -70.990 1.00 41.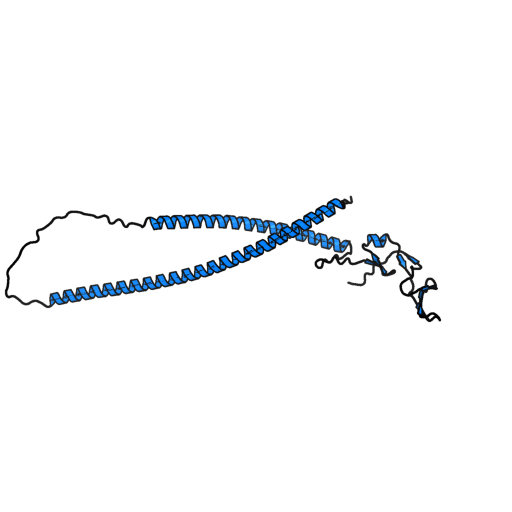06 91 MET A O 1
ATOM 726 N N . GLU A 1 92 ? 64.669 -3.680 -70.491 1.00 41.41 92 GLU A N 1
ATOM 727 C CA . GLU A 1 92 ? 65.289 -3.049 -71.654 1.00 41.41 92 GLU A CA 1
ATOM 728 C C . GLU A 1 92 ? 66.247 -4.055 -72.301 1.00 41.41 92 GLU A C 1
ATOM 730 O O . GLU A 1 92 ? 67.323 -4.294 -71.772 1.00 41.41 92 GLU A O 1
ATOM 735 N N . GLU A 1 93 ? 65.862 -4.640 -73.444 1.00 34.84 93 GLU A N 1
ATOM 736 C CA . GLU A 1 93 ? 66.748 -4.719 -74.617 1.00 34.84 93 GLU A CA 1
ATOM 737 C C . GLU A 1 93 ? 66.003 -5.130 -75.909 1.00 34.84 93 GLU A C 1
ATOM 739 O O . GLU A 1 93 ? 65.525 -6.244 -76.091 1.00 34.84 93 GLU A O 1
ATOM 744 N N . LYS A 1 94 ? 65.893 -4.131 -76.791 1.00 34.47 94 LYS A N 1
ATOM 745 C CA . LYS A 1 94 ? 65.851 -4.095 -78.266 1.00 34.47 94 LYS A CA 1
ATOM 746 C C . LYS A 1 94 ? 65.372 -5.305 -79.112 1.00 34.47 94 LYS A C 1
ATOM 748 O O . LYS A 1 94 ? 66.104 -6.249 -79.362 1.00 34.47 94 LYS A O 1
ATOM 753 N N . VAL A 1 95 ? 64.227 -5.060 -79.773 1.00 36.28 95 VAL A N 1
ATOM 754 C CA . VAL A 1 95 ? 63.931 -5.135 -81.235 1.00 36.28 95 VAL A CA 1
ATOM 755 C C . VAL A 1 95 ? 64.207 -6.444 -82.010 1.00 36.28 95 VAL A C 1
ATOM 757 O O . VAL A 1 95 ? 65.339 -6.693 -82.405 1.00 36.28 95 VAL A O 1
ATOM 760 N N . THR A 1 96 ? 63.146 -7.132 -82.478 1.00 32.38 96 THR A N 1
ATOM 761 C CA . THR A 1 96 ? 62.820 -7.284 -83.929 1.00 32.38 96 THR A CA 1
ATOM 762 C C . THR A 1 96 ? 61.440 -7.924 -84.209 1.00 32.38 96 THR A C 1
ATOM 764 O O . THR A 1 96 ? 61.131 -9.011 -83.747 1.00 32.38 96 THR A O 1
ATOM 767 N N . GLN A 1 97 ? 60.645 -7.206 -85.016 1.00 33.97 97 GLN A N 1
ATOM 768 C CA . GLN A 1 97 ? 59.685 -7.636 -86.056 1.00 33.97 97 GLN A CA 1
ATOM 769 C C . GLN A 1 97 ? 58.730 -8.834 -85.839 1.00 33.97 97 GLN A C 1
ATOM 771 O O . GLN A 1 97 ? 59.099 -9.992 -85.983 1.00 33.97 97 GLN A O 1
ATOM 776 N N . THR A 1 98 ? 57.425 -8.535 -85.785 1.00 32.25 98 THR A N 1
ATOM 777 C CA . THR A 1 98 ? 56.472 -8.772 -86.899 1.00 32.25 98 THR A CA 1
ATOM 778 C C . THR A 1 98 ? 55.174 -7.977 -86.666 1.00 32.25 98 THR A C 1
ATOM 780 O O . THR A 1 98 ? 54.687 -7.862 -85.548 1.00 32.25 98 THR A O 1
ATOM 783 N N . SER A 1 99 ? 54.656 -7.367 -87.734 1.00 37.88 99 SER A N 1
ATOM 784 C CA . SER A 1 99 ? 53.419 -6.562 -87.827 1.00 37.88 99 SER A CA 1
ATOM 785 C C . SER A 1 99 ? 52.538 -7.199 -88.923 1.00 37.88 99 SER A C 1
ATOM 787 O O . SER A 1 99 ? 53.131 -7.828 -89.807 1.00 37.88 99 SER A O 1
ATOM 789 N N . PRO A 1 100 ? 51.184 -7.114 -88.905 1.00 41.03 100 PRO A N 1
ATOM 790 C CA . PRO A 1 100 ? 50.482 -5.922 -89.422 1.00 41.03 100 PRO A CA 1
ATOM 791 C C . PRO A 1 100 ? 49.145 -5.554 -88.712 1.00 41.03 100 PRO A C 1
ATOM 793 O O . PRO A 1 100 ? 48.184 -6.308 -88.739 1.00 41.03 100 PRO A O 1
ATOM 796 N N . TYR A 1 101 ? 49.126 -4.380 -88.066 1.00 34.66 101 TYR A N 1
ATOM 797 C CA . TYR A 1 101 ? 48.205 -3.207 -88.129 1.00 34.66 101 TYR A CA 1
ATOM 798 C C . TYR A 1 101 ? 46.704 -3.257 -88.632 1.00 34.66 101 TYR A C 1
ATOM 800 O O . TYR A 1 101 ? 46.307 -4.216 -89.278 1.00 34.66 101 TYR A O 1
ATOM 808 N N . PRO A 1 102 ? 45.861 -2.191 -88.410 1.00 70.50 102 PRO A N 1
ATOM 809 C CA . PRO A 1 102 ? 44.718 -2.067 -87.452 1.00 70.50 102 PRO A CA 1
ATOM 810 C C . PRO A 1 102 ? 43.348 -1.681 -88.125 1.00 70.50 102 PRO A C 1
ATOM 812 O O . PRO A 1 102 ? 43.261 -1.863 -89.338 1.00 70.50 102 PRO A O 1
ATOM 815 N N . PRO A 1 103 ? 42.285 -1.126 -87.449 1.00 51.41 103 PRO A N 1
ATOM 816 C CA . PRO A 1 103 ? 42.237 0.320 -87.099 1.00 51.41 103 PRO A CA 1
ATOM 817 C C . PRO A 1 103 ? 41.357 0.815 -85.912 1.00 51.41 103 PRO A C 1
ATOM 819 O O . PRO A 1 103 ? 40.290 0.301 -85.611 1.00 51.41 103 PRO A O 1
ATOM 822 N N . GLN A 1 104 ? 41.813 1.957 -85.372 1.00 39.88 104 GLN A N 1
ATOM 823 C CA . GLN A 1 104 ? 41.058 3.162 -84.970 1.00 39.88 104 GLN A CA 1
ATOM 824 C C . GLN A 1 104 ? 40.098 3.132 -83.767 1.00 39.88 104 GLN A C 1
ATOM 826 O O . GLN A 1 104 ? 38.971 2.658 -83.846 1.00 39.88 104 GLN A O 1
ATOM 831 N N . LEU A 1 105 ? 40.472 3.886 -82.726 1.00 36.66 105 LEU A N 1
ATOM 832 C CA . LEU A 1 105 ? 39.511 4.624 -81.906 1.00 36.66 105 LEU A CA 1
ATOM 833 C C . LEU A 1 105 ? 39.823 6.123 -81.994 1.00 36.66 105 LEU A C 1
ATOM 835 O O . LEU A 1 105 ? 40.883 6.592 -81.587 1.00 36.66 105 LEU A O 1
ATOM 839 N N . MET A 1 106 ? 38.882 6.832 -82.616 1.00 36.16 106 MET A N 1
ATOM 840 C CA . MET A 1 106 ? 38.798 8.286 -82.739 1.00 36.16 106 MET A CA 1
ATOM 841 C C . MET A 1 106 ? 38.684 8.982 -81.370 1.00 36.16 106 MET A C 1
ATOM 843 O O . MET A 1 106 ? 38.212 8.375 -80.407 1.00 36.16 106 MET A O 1
ATOM 847 N N . PRO A 1 107 ? 39.016 10.285 -81.295 1.00 55.12 107 PRO A N 1
ATOM 848 C CA . PRO A 1 107 ? 38.793 11.104 -80.114 1.00 55.12 107 PRO A CA 1
ATOM 849 C C . PRO A 1 107 ? 37.320 11.548 -80.050 1.00 55.12 107 PRO A C 1
ATOM 851 O O . PRO A 1 107 ? 36.853 12.289 -80.912 1.00 55.12 107 PRO A O 1
ATOM 854 N N . ARG A 1 108 ? 36.583 11.128 -79.017 1.00 38.03 108 ARG A N 1
ATOM 855 C CA . ARG A 1 108 ? 35.332 11.781 -78.584 1.00 38.03 108 ARG A CA 1
ATOM 856 C C . ARG A 1 108 ? 35.607 12.417 -77.228 1.00 38.03 108 ARG A C 1
ATOM 858 O O . ARG A 1 108 ? 35.945 11.727 -76.277 1.00 38.03 108 ARG A O 1
ATOM 865 N N . GLN A 1 109 ? 35.840 13.727 -77.221 1.00 32.94 109 GLN A N 1
ATOM 866 C CA . GLN A 1 109 ? 34.829 14.743 -76.918 1.00 32.94 109 GLN A CA 1
ATOM 867 C C . GLN A 1 109 ? 34.167 14.516 -75.561 1.00 32.94 109 GLN A C 1
ATOM 869 O O . GLN A 1 109 ? 33.428 13.564 -75.345 1.00 32.94 109 GLN A O 1
ATOM 874 N N . ALA A 1 110 ? 34.471 15.460 -74.677 1.00 43.50 110 ALA A N 1
ATOM 875 C CA . ALA A 1 110 ? 33.728 15.746 -73.476 1.00 43.50 110 ALA A CA 1
ATOM 876 C C . ALA A 1 110 ? 32.249 15.957 -73.822 1.00 43.50 110 ALA A C 1
ATOM 878 O O . ALA A 1 110 ? 31.897 16.963 -74.433 1.00 43.50 110 ALA A O 1
ATOM 879 N N . GLU A 1 111 ? 31.400 15.047 -73.371 1.00 35.53 111 GLU A N 1
ATOM 880 C CA . GLU A 1 111 ? 30.036 15.385 -73.001 1.00 35.53 111 GLU A CA 1
ATOM 881 C C . GLU A 1 111 ? 29.904 15.122 -71.507 1.00 35.53 111 GLU A C 1
ATOM 883 O O . GLU A 1 111 ? 30.226 14.057 -70.980 1.00 35.53 111 GLU A O 1
ATOM 888 N N . ARG A 1 112 ? 29.547 16.205 -70.821 1.00 46.47 112 ARG A N 1
ATOM 889 C CA . ARG A 1 112 ? 29.097 16.202 -69.445 1.00 46.47 112 ARG A CA 1
ATOM 890 C C . ARG A 1 112 ? 27.844 15.346 -69.402 1.00 46.47 112 ARG A C 1
ATOM 892 O O . ARG A 1 112 ? 26.840 15.763 -69.951 1.00 46.47 112 ARG A O 1
ATOM 899 N N . ASP A 1 113 ? 27.905 14.263 -68.656 1.00 37.09 113 ASP A N 1
ATOM 900 C CA . ASP A 1 113 ? 26.766 13.816 -67.874 1.00 37.09 113 ASP A CA 1
ATOM 901 C C . ASP A 1 113 ? 27.259 13.690 -66.434 1.00 37.09 113 ASP A C 1
ATOM 903 O O . ASP A 1 113 ? 27.744 12.654 -65.977 1.00 37.09 113 ASP A O 1
ATOM 907 N N . GLN A 1 114 ? 27.177 14.816 -65.718 1.00 43.16 114 GLN A N 1
ATOM 908 C CA . GLN A 1 114 ? 26.915 14.784 -64.286 1.00 43.16 114 GLN A CA 1
ATOM 909 C C . GLN A 1 114 ? 25.559 14.097 -64.123 1.00 43.16 114 GLN A C 1
ATOM 911 O O . GLN A 1 114 ? 24.518 14.744 -64.096 1.00 43.16 114 GLN A O 1
ATOM 916 N N . ALA A 1 115 ? 25.568 12.770 -64.038 1.00 38.75 115 ALA A N 1
ATOM 917 C CA . ALA A 1 115 ? 24.552 12.103 -63.256 1.00 38.75 115 ALA A CA 1
ATOM 918 C C . ALA A 1 115 ? 24.853 12.483 -61.805 1.00 38.75 115 ALA A C 1
ATOM 920 O O . ALA A 1 115 ? 25.750 11.914 -61.177 1.00 38.75 115 ALA A O 1
ATOM 921 N N . ASP A 1 116 ? 24.161 13.515 -61.322 1.00 43.91 116 ASP A N 1
ATOM 922 C CA . ASP A 1 116 ? 23.971 13.770 -59.901 1.00 43.91 116 ASP A CA 1
ATOM 923 C C . ASP A 1 116 ? 23.457 12.474 -59.265 1.00 43.91 116 ASP A C 1
ATOM 925 O O . ASP A 1 116 ? 22.261 12.189 -59.239 1.00 43.91 116 ASP A O 1
ATOM 929 N N . ILE A 1 117 ? 24.373 11.655 -58.754 1.00 47.44 117 ILE A N 1
ATOM 930 C CA . ILE A 1 117 ? 24.042 10.717 -57.691 1.00 47.44 117 ILE A CA 1
ATOM 931 C C . ILE A 1 117 ? 24.060 11.566 -56.428 1.00 47.44 117 ILE A C 1
ATOM 933 O O . ILE A 1 117 ? 25.029 11.593 -55.668 1.00 47.44 117 ILE A O 1
ATOM 937 N N . GLU A 1 118 ? 22.976 12.319 -56.249 1.00 46.34 118 GLU A N 1
ATOM 938 C CA . GLU A 1 118 ? 22.572 12.788 -54.935 1.00 46.34 118 GLU A CA 1
ATOM 939 C C . GLU A 1 118 ? 22.629 11.565 -54.005 1.00 46.34 118 GLU A C 1
ATOM 941 O O . GLU A 1 118 ? 22.094 10.506 -54.364 1.00 46.34 118 GLU A O 1
ATOM 946 N N . PRO A 1 119 ? 23.286 11.636 -52.835 1.00 46.91 119 PRO A N 1
ATOM 947 C CA . PRO A 1 119 ? 23.115 10.596 -51.843 1.00 46.91 119 PRO A CA 1
ATOM 948 C C . PRO A 1 119 ? 21.632 10.612 -51.474 1.00 46.91 119 PRO A C 1
ATOM 950 O O . PRO A 1 119 ? 21.193 11.473 -50.713 1.00 46.91 119 PRO A O 1
ATOM 953 N N . GLN A 1 120 ? 20.851 9.688 -52.043 1.00 46.81 120 GLN A N 1
ATOM 954 C CA . GLN A 1 120 ? 19.486 9.431 -51.615 1.00 46.81 120 GLN A CA 1
ATOM 955 C C . GLN A 1 120 ? 19.561 9.009 -50.154 1.00 46.81 120 GLN A C 1
ATOM 957 O O . GLN A 1 120 ? 19.765 7.846 -49.808 1.00 46.81 120 GLN A O 1
ATOM 962 N N . LYS A 1 121 ? 19.424 10.003 -49.280 1.00 54.94 121 LYS A N 1
ATOM 963 C CA . LYS A 1 121 ? 19.065 9.825 -47.889 1.00 54.94 121 LYS A CA 1
ATOM 964 C C . LYS A 1 121 ? 17.751 9.046 -47.939 1.00 54.94 121 LYS A C 1
ATOM 966 O O . LYS A 1 121 ? 16.804 9.536 -48.558 1.00 54.94 121 LYS A O 1
ATOM 971 N N . PRO A 1 122 ? 17.674 7.817 -47.405 1.00 46.25 122 PRO A N 1
ATOM 972 C CA . PRO A 1 122 ? 16.439 7.063 -47.488 1.00 46.25 122 PRO A CA 1
ATOM 973 C C . PRO A 1 122 ? 15.395 7.843 -46.688 1.00 46.25 122 PRO A C 1
ATOM 975 O O . PRO A 1 122 ? 15.441 7.854 -45.460 1.00 46.25 122 PRO A O 1
ATOM 978 N N . ALA A 1 123 ? 14.465 8.511 -47.377 1.00 53.16 123 ALA A N 1
ATOM 979 C CA . ALA A 1 123 ? 13.376 9.294 -46.781 1.00 53.16 123 ALA A CA 1
ATOM 980 C C . ALA A 1 123 ? 12.556 8.471 -45.763 1.00 53.16 123 ALA A C 1
ATOM 982 O O . ALA A 1 123 ? 11.926 9.006 -44.855 1.00 53.16 123 ALA A O 1
ATOM 983 N N . HIS A 1 124 ? 12.632 7.143 -45.872 1.00 53.38 124 HIS A N 1
ATOM 984 C CA . HIS A 1 124 ? 12.044 6.195 -44.939 1.00 53.38 124 HIS A CA 1
ATOM 985 C C . HIS A 1 124 ? 12.687 6.220 -43.534 1.00 53.38 124 HIS A C 1
ATOM 987 O O . HIS A 1 124 ? 11.984 5.992 -42.551 1.00 53.38 124 HIS A O 1
ATOM 993 N N . ASN A 1 125 ? 13.986 6.519 -43.403 1.00 54.44 125 ASN A N 1
ATOM 994 C CA . ASN A 1 125 ? 14.656 6.591 -42.096 1.00 54.44 125 ASN A CA 1
ATOM 995 C C . ASN A 1 125 ? 14.305 7.873 -41.336 1.00 54.44 125 ASN A C 1
ATOM 997 O O . ASN A 1 125 ? 14.126 7.822 -40.125 1.00 54.44 125 ASN A O 1
ATOM 1001 N N . GLU A 1 126 ? 14.140 9.002 -42.029 1.00 58.03 126 GLU A N 1
ATOM 1002 C CA . GLU A 1 126 ? 13.743 10.262 -41.384 1.00 58.03 126 GLU A CA 1
ATOM 1003 C C . GLU A 1 126 ? 12.305 10.202 -40.852 1.00 58.03 126 GLU A C 1
ATOM 1005 O O . GLU A 1 126 ? 12.022 10.740 -39.785 1.00 58.03 126 GLU A O 1
ATOM 1010 N N . SER A 1 127 ? 11.412 9.484 -41.545 1.00 68.50 127 SER A N 1
ATOM 1011 C CA . SER A 1 127 ? 10.035 9.258 -41.089 1.00 68.50 127 SER A CA 1
ATOM 1012 C C . SER A 1 127 ? 9.972 8.401 -39.821 1.00 68.50 127 SER A C 1
ATOM 1014 O O . SER A 1 127 ? 9.211 8.714 -38.909 1.00 68.50 127 SER A O 1
ATOM 1016 N N . VAL A 1 128 ? 10.772 7.334 -39.743 1.00 74.00 128 VAL A N 1
ATOM 1017 C CA . VAL A 1 128 ? 10.819 6.454 -38.561 1.00 74.00 128 VAL A CA 1
ATOM 1018 C C . VAL A 1 128 ? 11.500 7.160 -37.386 1.00 74.00 128 VAL A C 1
ATOM 1020 O O . VAL A 1 128 ? 11.048 7.050 -36.247 1.00 74.00 128 VAL A O 1
ATOM 1023 N N . GLU A 1 129 ? 12.551 7.936 -37.649 1.00 76.56 129 GLU A N 1
ATOM 1024 C CA . GLU A 1 129 ? 13.236 8.724 -36.625 1.00 76.56 129 GLU A CA 1
ATOM 1025 C C . GLU A 1 129 ? 12.339 9.843 -36.066 1.00 76.56 129 GLU A C 1
ATOM 1027 O O . GLU A 1 129 ? 12.314 10.067 -34.854 1.00 76.56 129 GLU A O 1
ATOM 1032 N N . ALA A 1 130 ? 11.546 10.504 -36.914 1.00 79.56 130 ALA A N 1
ATOM 1033 C CA . ALA A 1 130 ? 10.553 11.484 -36.479 1.00 79.56 130 ALA A CA 1
ATOM 1034 C C . ALA A 1 130 ? 9.451 10.845 -35.616 1.00 79.56 130 ALA A C 1
ATOM 1036 O O . ALA A 1 130 ? 9.110 11.386 -34.563 1.00 79.56 130 ALA A O 1
ATOM 1037 N N . GLU A 1 131 ? 8.948 9.669 -36.004 1.00 83.06 131 GLU A N 1
ATOM 1038 C CA . GLU A 1 131 ? 7.926 8.945 -35.240 1.00 83.06 131 GLU A CA 1
ATOM 1039 C C . GLU A 1 131 ? 8.453 8.473 -33.871 1.00 83.06 131 GLU A C 1
ATOM 1041 O O . GLU A 1 131 ? 7.754 8.561 -32.858 1.00 83.06 131 GLU A O 1
ATOM 1046 N N . LEU A 1 132 ? 9.709 8.019 -33.805 1.00 81.88 132 LEU A N 1
ATOM 1047 C CA . LEU A 1 132 ? 10.367 7.651 -32.548 1.00 81.88 132 LEU A CA 1
ATOM 1048 C C . LEU A 1 132 ? 10.578 8.861 -31.633 1.00 81.88 132 LEU A C 1
ATOM 1050 O O . LEU A 1 132 ? 10.332 8.760 -30.430 1.00 81.88 132 LEU A O 1
ATOM 1054 N N . ARG A 1 133 ? 10.977 10.013 -32.185 1.00 83.38 133 ARG A N 1
ATOM 1055 C CA . ARG A 1 133 ? 11.101 11.265 -31.419 1.00 83.38 133 ARG A CA 1
ATOM 1056 C C . ARG A 1 133 ? 9.755 11.736 -30.881 1.00 83.38 133 ARG A C 1
ATOM 1058 O O . ARG A 1 133 ? 9.680 12.165 -29.733 1.00 83.38 133 ARG A O 1
ATOM 1065 N N . GLU A 1 134 ? 8.685 11.613 -31.662 1.00 88.38 134 GLU A N 1
ATOM 1066 C CA . GLU A 1 134 ? 7.336 11.949 -31.203 1.00 88.38 134 GLU A CA 1
ATOM 1067 C C . GLU A 1 134 ? 6.871 11.012 -30.075 1.00 88.38 134 GLU A C 1
ATOM 1069 O O . GLU A 1 134 ? 6.306 11.466 -29.077 1.00 88.38 134 GLU A O 1
ATOM 1074 N N . LYS A 1 135 ? 7.146 9.705 -30.186 1.00 84.38 135 LYS A N 1
ATOM 1075 C CA . LYS A 1 135 ? 6.851 8.727 -29.123 1.00 84.38 135 LYS A CA 1
ATOM 1076 C C . LYS A 1 135 ? 7.657 9.002 -27.852 1.00 84.38 135 LYS A C 1
ATOM 1078 O O . LYS A 1 135 ? 7.084 8.947 -26.766 1.00 84.38 135 LYS A O 1
ATOM 1083 N N . LEU A 1 136 ? 8.940 9.351 -27.973 1.00 85.69 136 LEU A N 1
ATOM 1084 C CA . LEU A 1 136 ? 9.780 9.765 -26.843 1.00 85.69 136 LEU A CA 1
ATOM 1085 C C . LEU A 1 136 ? 9.226 11.013 -26.153 1.00 85.69 136 LEU A C 1
ATOM 1087 O O . LEU A 1 136 ? 9.021 10.985 -24.944 1.00 85.69 136 LEU A O 1
ATOM 1091 N N . ALA A 1 137 ? 8.868 12.049 -26.913 1.00 87.12 137 ALA A N 1
ATOM 1092 C CA . ALA A 1 137 ? 8.279 13.266 -26.356 1.00 87.12 137 ALA A CA 1
ATOM 1093 C C . ALA A 1 137 ? 6.953 12.991 -25.617 1.00 87.12 137 ALA A C 1
ATOM 1095 O O . ALA A 1 137 ? 6.690 13.562 -24.558 1.00 87.12 137 ALA A O 1
ATOM 1096 N N . LYS A 1 138 ? 6.118 12.076 -26.133 1.00 88.75 138 LYS A N 1
ATOM 1097 C CA . LYS A 1 138 ? 4.888 11.634 -25.448 1.00 88.75 138 LYS A CA 1
ATOM 1098 C C . LYS A 1 138 ? 5.189 10.884 -24.149 1.00 88.75 138 LYS A C 1
ATOM 1100 O O . LYS A 1 138 ? 4.515 11.124 -23.148 1.00 88.75 138 LYS A O 1
ATOM 1105 N N . MET A 1 139 ? 6.194 10.006 -24.146 1.00 84.62 139 MET A N 1
ATOM 1106 C CA . MET A 1 139 ? 6.618 9.291 -22.937 1.00 84.62 139 MET A CA 1
ATOM 1107 C C . MET A 1 139 ? 7.188 10.241 -21.877 1.00 84.62 139 MET A C 1
ATOM 1109 O O . MET A 1 139 ? 6.843 10.108 -20.704 1.00 84.62 139 MET A O 1
ATOM 1113 N N . GLU A 1 140 ? 7.990 11.229 -22.272 1.00 86.50 140 GLU A N 1
ATOM 1114 C CA . GLU A 1 140 ? 8.517 12.261 -21.368 1.00 86.50 140 GLU A CA 1
ATOM 1115 C C . GLU A 1 140 ? 7.384 13.093 -20.750 1.00 86.50 140 GLU A C 1
ATOM 1117 O O . GLU A 1 140 ? 7.321 13.257 -19.530 1.00 86.50 140 GLU A O 1
ATOM 1122 N N . ALA A 1 141 ? 6.414 13.525 -21.563 1.00 89.31 141 ALA A N 1
ATOM 1123 C CA . ALA A 1 141 ? 5.244 14.250 -21.072 1.00 89.31 141 ALA A CA 1
ATOM 1124 C C . ALA A 1 141 ? 4.402 13.413 -20.090 1.00 89.31 141 ALA A C 1
ATOM 1126 O O . ALA A 1 141 ? 3.920 13.929 -19.077 1.00 89.31 141 ALA A O 1
ATOM 1127 N N . MET A 1 142 ? 4.237 12.113 -20.358 1.00 85.25 142 MET A N 1
ATOM 1128 C CA . MET A 1 142 ? 3.567 11.193 -19.436 1.00 85.25 142 MET A CA 1
ATOM 1129 C C . MET A 1 142 ? 4.335 11.035 -18.122 1.00 85.25 142 MET A C 1
ATOM 1131 O O . MET A 1 142 ? 3.723 11.062 -17.053 1.00 85.25 142 MET A O 1
ATOM 1135 N N . TYR A 1 143 ? 5.660 10.909 -18.180 1.00 87.56 143 TYR A N 1
ATOM 1136 C CA . TYR A 1 143 ? 6.501 10.800 -16.991 1.00 87.56 143 TYR A CA 1
ATOM 1137 C C . TYR A 1 143 ? 6.362 12.032 -16.085 1.00 87.56 143 TYR A C 1
ATOM 1139 O O . TYR A 1 143 ? 6.203 11.898 -14.869 1.00 87.56 143 TYR A O 1
ATOM 1147 N N . ASP A 1 144 ? 6.310 13.230 -16.668 1.00 87.19 144 ASP A N 1
ATOM 1148 C CA . ASP A 1 144 ? 6.099 14.476 -15.926 1.00 87.19 144 ASP A CA 1
ATOM 1149 C C . ASP A 1 144 ? 4.712 14.573 -15.274 1.00 87.19 144 ASP A C 1
ATOM 1151 O O . ASP A 1 144 ? 4.557 15.169 -14.199 1.00 87.19 144 ASP A O 1
ATOM 1155 N N . ILE A 1 145 ? 3.679 13.997 -15.894 1.00 89.19 145 ILE A N 1
ATOM 1156 C CA . ILE A 1 145 ? 2.342 13.894 -15.291 1.00 89.19 145 ILE A CA 1
ATOM 1157 C C . ILE A 1 145 ? 2.388 12.939 -14.096 1.00 89.19 145 ILE A C 1
ATOM 1159 O O . ILE A 1 145 ? 2.024 13.337 -12.987 1.00 89.19 145 ILE A O 1
ATOM 1163 N N . ILE A 1 146 ? 2.915 11.727 -14.290 1.00 86.12 146 ILE A N 1
ATOM 1164 C CA . ILE A 1 146 ? 3.014 10.699 -13.243 1.00 86.12 146 ILE A CA 1
ATOM 1165 C C . ILE A 1 146 ? 3.813 11.223 -12.047 1.00 86.12 146 ILE A C 1
ATOM 1167 O O . ILE A 1 146 ? 3.408 11.053 -10.896 1.00 86.12 146 ILE A O 1
ATOM 1171 N N . LYS A 1 147 ? 4.927 11.917 -12.294 1.00 89.12 147 LYS A N 1
ATOM 1172 C CA . LYS A 1 147 ? 5.751 12.511 -11.239 1.00 89.12 147 LYS A CA 1
ATOM 1173 C C . LYS A 1 147 ? 4.960 13.516 -10.397 1.00 89.12 147 LYS A C 1
ATOM 1175 O O . LYS A 1 147 ? 5.003 13.448 -9.167 1.00 89.12 147 LYS A O 1
ATOM 1180 N N . ARG A 1 148 ? 4.198 14.411 -11.037 1.00 89.62 148 ARG A N 1
ATOM 1181 C CA . ARG A 1 148 ? 3.350 15.393 -10.337 1.00 89.62 148 ARG A CA 1
ATOM 1182 C C . ARG A 1 148 ? 2.242 14.725 -9.524 1.00 89.62 148 ARG A C 1
ATOM 1184 O O . ARG A 1 148 ? 1.993 15.126 -8.385 1.00 89.62 148 ARG A O 1
ATOM 1191 N N . GLU A 1 149 ? 1.595 13.701 -10.070 1.00 87.69 149 GLU A N 1
ATOM 1192 C CA . GLU A 1 149 ? 0.555 12.953 -9.356 1.00 87.69 149 GLU A CA 1
ATOM 1193 C C . GLU A 1 149 ? 1.112 12.182 -8.157 1.00 87.69 149 GLU A C 1
ATOM 1195 O O . GLU A 1 149 ? 0.501 12.165 -7.084 1.00 87.69 149 GLU A O 1
ATOM 1200 N N . ASN A 1 150 ? 2.308 11.612 -8.288 1.00 85.25 150 ASN A N 1
ATOM 1201 C CA . ASN A 1 150 ? 2.974 10.904 -7.202 1.00 85.25 150 ASN A CA 1
ATOM 1202 C C . ASN A 1 150 ? 3.351 11.864 -6.057 1.00 85.25 150 ASN A C 1
ATOM 1204 O O . ASN A 1 150 ? 3.089 11.590 -4.883 1.00 85.25 150 ASN A O 1
ATOM 1208 N N . GLU A 1 151 ? 3.868 13.053 -6.382 1.00 89.00 151 GLU A N 1
ATOM 1209 C CA . GLU A 1 151 ? 4.114 14.105 -5.389 1.00 89.00 151 GLU A CA 1
ATOM 1210 C C . GLU A 1 151 ? 2.825 14.572 -4.694 1.00 89.00 151 GLU A C 1
ATOM 1212 O O . GLU A 1 151 ? 2.816 14.772 -3.474 1.00 89.00 151 GLU A O 1
ATOM 1217 N N . SER A 1 152 ? 1.725 14.713 -5.439 1.00 91.69 152 SER A N 1
ATOM 1218 C CA . SER A 1 152 ? 0.407 15.049 -4.884 1.00 91.69 152 SER A CA 1
ATOM 1219 C C . SER A 1 152 ? -0.086 13.971 -3.914 1.00 91.69 152 SER A C 1
ATOM 1221 O O . SER A 1 152 ? -0.438 14.270 -2.767 1.00 91.69 152 SER A O 1
ATOM 1223 N N . THR A 1 153 ? -0.015 12.704 -4.322 1.00 84.88 153 THR A N 1
ATOM 1224 C CA . THR A 1 153 ? -0.401 11.544 -3.507 1.00 84.88 153 THR A CA 1
ATOM 1225 C C . THR A 1 153 ? 0.440 11.453 -2.237 1.00 84.88 153 THR A C 1
ATOM 1227 O O . THR A 1 153 ? -0.098 11.262 -1.145 1.00 84.88 153 THR A O 1
ATOM 1230 N N . LYS A 1 154 ? 1.752 11.701 -2.327 1.00 85.50 154 LYS A N 1
ATOM 1231 C CA . LYS A 1 154 ? 2.651 11.745 -1.165 1.00 85.50 154 LYS A CA 1
ATOM 1232 C C . LYS A 1 154 ? 2.231 12.816 -0.152 1.00 85.50 154 LYS A C 1
ATOM 1234 O O . LYS A 1 154 ? 2.246 12.563 1.054 1.00 85.50 154 LYS A O 1
ATOM 1239 N N . ARG A 1 155 ? 1.796 13.994 -0.617 1.00 89.00 155 ARG A N 1
ATOM 1240 C CA . ARG A 1 155 ? 1.257 15.051 0.261 1.00 89.00 155 ARG A CA 1
ATOM 1241 C C . ARG A 1 155 ? -0.065 14.637 0.909 1.00 89.00 155 ARG A C 1
ATOM 1243 O O . ARG A 1 155 ? -0.280 14.938 2.083 1.00 89.00 155 ARG A O 1
ATOM 1250 N N . GLN A 1 156 ? -0.949 13.959 0.178 1.00 87.81 156 GLN A N 1
ATOM 1251 C CA . GLN A 1 156 ? -2.210 13.453 0.732 1.00 87.81 156 GLN A CA 1
ATOM 1252 C C . GLN A 1 156 ? -1.975 12.366 1.789 1.00 87.81 156 GLN A C 1
ATOM 1254 O O . GLN A 1 156 ? -2.545 12.450 2.877 1.00 87.81 156 GLN A O 1
ATOM 1259 N N . MET A 1 157 ? -1.068 11.423 1.524 1.00 80.94 157 MET A N 1
ATOM 1260 C CA . MET A 1 157 ? -0.604 10.420 2.489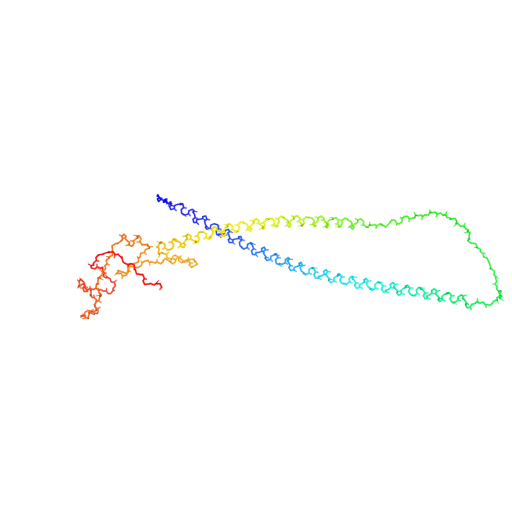 1.00 80.94 157 MET A CA 1
ATOM 1261 C C . MET A 1 157 ? -0.082 11.076 3.768 1.00 80.94 157 MET A C 1
ATOM 1263 O O . MET A 1 157 ? -0.533 10.736 4.855 1.00 80.94 157 MET A O 1
ATOM 1267 N N . ALA A 1 158 ? 0.791 12.082 3.657 1.00 81.12 158 ALA A N 1
ATOM 1268 C CA . ALA A 1 158 ? 1.311 12.791 4.826 1.00 81.12 158 ALA A CA 1
ATOM 1269 C C . ALA A 1 158 ? 0.194 13.433 5.676 1.00 81.12 158 ALA A C 1
ATOM 1271 O O . ALA A 1 158 ? 0.217 13.342 6.906 1.00 81.12 158 ALA A O 1
ATOM 1272 N N . LYS A 1 159 ? -0.822 14.032 5.034 1.00 85.88 159 LYS A N 1
ATOM 1273 C CA . LYS A 1 159 ? -1.992 14.593 5.732 1.00 85.88 159 LYS A CA 1
ATOM 1274 C C . LYS A 1 159 ? -2.807 13.516 6.451 1.00 85.88 159 LYS A C 1
ATOM 1276 O O . LYS A 1 159 ? -3.216 13.731 7.590 1.00 85.88 159 LYS A O 1
ATOM 1281 N N . LEU A 1 160 ? -3.052 12.376 5.806 1.00 81.38 160 LEU A N 1
ATOM 1282 C CA . LEU A 1 160 ? -3.798 11.265 6.406 1.00 81.38 160 LEU A CA 1
ATOM 1283 C C . LEU A 1 160 ? -3.041 10.643 7.580 1.00 81.38 160 LEU A C 1
ATOM 1285 O O . LEU A 1 160 ? -3.635 10.436 8.635 1.00 81.38 160 LEU A O 1
ATOM 1289 N N . THR A 1 161 ? -1.731 10.435 7.446 1.00 78.56 161 THR A N 1
ATOM 1290 C CA . THR A 1 161 ? -0.874 9.940 8.531 1.00 78.56 161 THR A CA 1
ATOM 1291 C C . THR A 1 161 ? -0.908 10.871 9.739 1.00 78.56 161 THR A C 1
ATOM 1293 O O . THR A 1 161 ? -1.047 10.412 10.870 1.00 78.56 161 THR A O 1
ATOM 1296 N N . SER A 1 162 ? -0.852 12.188 9.518 1.00 81.12 162 SER A N 1
ATOM 1297 C CA . SER A 1 162 ? -0.979 13.162 10.605 1.00 81.12 162 SER A CA 1
ATOM 1298 C C . SER A 1 162 ? -2.345 13.089 11.296 1.00 81.12 162 SER A C 1
ATOM 1300 O O . SER A 1 162 ? -2.388 13.108 12.524 1.00 81.12 162 SER A O 1
ATOM 1302 N N . LYS A 1 163 ? -3.446 12.962 10.543 1.00 82.56 163 LYS A N 1
ATOM 1303 C CA . LYS A 1 163 ? -4.792 12.795 11.119 1.00 82.56 163 LYS A CA 1
ATOM 1304 C C . LYS A 1 163 ? -4.920 11.504 11.928 1.00 82.56 163 LYS A C 1
ATOM 1306 O O . LYS A 1 163 ? -5.489 11.528 13.012 1.00 82.56 163 LYS A O 1
ATOM 1311 N N . LEU A 1 164 ? -4.375 10.397 11.422 1.00 73.81 164 LEU A N 1
ATOM 1312 C CA . LEU A 1 164 ? -4.358 9.118 12.135 1.00 73.81 164 LEU A CA 1
ATOM 1313 C C . LEU A 1 164 ? -3.590 9.215 13.451 1.00 73.81 164 LEU A C 1
ATOM 1315 O O . LEU A 1 164 ? -4.040 8.664 14.450 1.00 73.81 164 LEU A O 1
ATOM 1319 N N . ARG A 1 165 ? -2.466 9.941 13.467 1.00 78.38 165 ARG A N 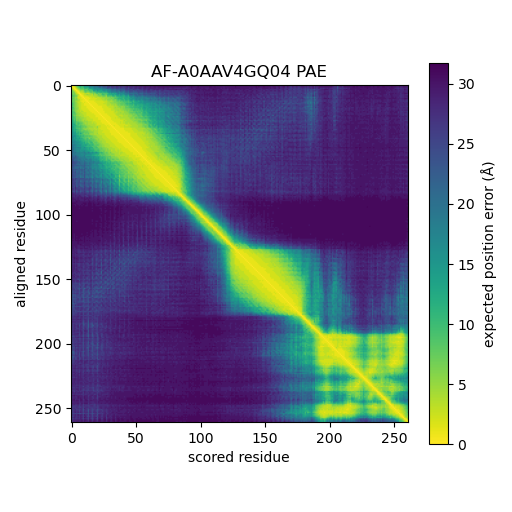1
ATOM 1320 C CA . ARG A 1 165 ? -1.702 10.164 14.696 1.00 78.38 165 ARG A CA 1
ATOM 1321 C C . ARG A 1 165 ? -2.533 10.904 15.745 1.00 78.38 165 ARG A C 1
ATOM 1323 O O . ARG A 1 165 ? -2.614 10.434 16.870 1.00 78.38 165 ARG A O 1
ATOM 1330 N N . ILE A 1 166 ? -3.202 11.991 15.356 1.00 80.44 166 ILE A N 1
ATOM 1331 C CA . ILE A 1 166 ? -4.069 12.771 16.257 1.00 80.44 166 ILE A CA 1
ATOM 1332 C C . ILE A 1 166 ? -5.197 11.894 16.817 1.00 80.44 166 ILE A C 1
ATOM 1334 O O . ILE A 1 166 ? -5.381 11.834 18.025 1.00 80.44 166 ILE A O 1
ATOM 1338 N N . LEU A 1 167 ? -5.900 11.144 15.962 1.00 71.75 167 LEU A N 1
ATOM 1339 C CA . LEU A 1 167 ? -6.972 10.241 16.406 1.00 71.75 167 LEU A CA 1
ATOM 1340 C C . LEU A 1 167 ? -6.461 9.115 17.319 1.00 71.75 167 LEU A C 1
ATOM 1342 O O . LEU A 1 167 ? -7.178 8.658 18.205 1.00 71.75 167 LEU A O 1
ATOM 1346 N N . SER A 1 168 ? -5.229 8.647 17.107 1.00 67.56 168 SER A N 1
ATOM 1347 C CA . SER A 1 168 ? -4.597 7.660 17.985 1.00 67.56 168 SER A CA 1
ATOM 1348 C C . SER A 1 168 ? -4.280 8.248 19.360 1.00 67.56 168 SER A C 1
ATOM 1350 O O . SER A 1 168 ? -4.528 7.586 20.363 1.00 67.56 168 SER A O 1
ATOM 1352 N N . GLU A 1 169 ? -3.759 9.475 19.408 1.00 73.31 169 GLU A N 1
ATOM 1353 C CA . GLU A 1 169 ? -3.493 10.207 20.653 1.00 73.31 169 GLU A CA 1
ATOM 1354 C C . GLU A 1 169 ? -4.805 10.481 21.420 1.00 73.31 169 GLU A C 1
ATOM 1356 O O . GLU A 1 169 ? -4.868 10.289 22.635 1.00 73.31 169 GLU A O 1
ATOM 1361 N N . GLU A 1 170 ? -5.882 10.846 20.714 1.00 71.00 170 GLU A N 1
ATOM 1362 C CA . GLU A 1 170 ? -7.223 11.026 21.292 1.00 71.00 170 GLU A CA 1
ATOM 1363 C C . GLU A 1 170 ? -7.808 9.714 21.841 1.00 71.00 170 GLU A C 1
ATOM 1365 O O . GLU A 1 170 ? -8.360 9.702 22.942 1.00 71.00 170 GLU A O 1
ATOM 1370 N N . ASN A 1 171 ? -7.649 8.595 21.125 1.00 68.38 171 ASN A N 1
ATOM 1371 C CA . ASN A 1 171 ? -8.068 7.280 21.621 1.00 68.38 171 ASN A CA 1
ATOM 1372 C C . ASN A 1 171 ? -7.284 6.861 22.868 1.00 68.38 171 ASN A C 1
ATOM 1374 O O . ASN A 1 171 ? -7.881 6.363 23.817 1.00 68.38 171 ASN A O 1
ATOM 1378 N N . GLU A 1 172 ? -5.971 7.092 22.906 1.00 71.25 172 GLU A N 1
ATOM 1379 C CA . GLU A 1 172 ? -5.156 6.778 24.084 1.00 71.25 172 GLU A CA 1
ATOM 1380 C C . GLU A 1 172 ? -5.582 7.617 25.303 1.00 71.25 172 GLU A C 1
ATOM 1382 O O . GLU A 1 172 ? -5.611 7.125 26.434 1.00 71.25 172 GLU A O 1
ATOM 1387 N N . TYR A 1 173 ? -5.957 8.880 25.084 1.00 69.69 173 TYR A N 1
ATOM 1388 C CA . TYR A 1 173 ? -6.521 9.736 26.125 1.00 69.69 173 TYR A CA 1
ATOM 1389 C C . TYR A 1 173 ? -7.885 9.228 26.626 1.00 69.69 173 TYR A C 1
ATOM 1391 O O . TYR A 1 173 ? -8.141 9.209 27.836 1.00 69.69 173 TYR A O 1
ATOM 1399 N N . LEU A 1 174 ? -8.756 8.775 25.722 1.00 60.81 174 LEU A N 1
ATOM 1400 C CA . LEU A 1 174 ? -10.046 8.178 26.076 1.00 60.81 174 LEU A CA 1
ATOM 1401 C C . LEU A 1 174 ? -9.876 6.865 26.851 1.00 60.81 174 LEU A C 1
ATOM 1403 O O . LEU A 1 174 ? -10.503 6.698 27.894 1.00 60.81 174 LEU A O 1
ATOM 1407 N N . ASP A 1 175 ? -8.972 5.986 26.421 1.00 60.31 175 ASP A N 1
ATOM 1408 C CA . ASP A 1 175 ? -8.663 4.733 27.120 1.00 60.31 175 ASP A CA 1
ATOM 1409 C C . ASP A 1 175 ? -8.152 4.992 28.549 1.00 60.31 175 ASP A C 1
ATOM 1411 O O . ASP A 1 175 ? -8.551 4.306 29.495 1.00 60.31 175 ASP A O 1
ATOM 1415 N N . LYS A 1 176 ? -7.307 6.018 28.733 1.00 62.91 176 LYS A N 1
ATOM 1416 C CA . LYS A 1 176 ? -6.804 6.429 30.057 1.00 62.91 176 LYS A CA 1
ATOM 1417 C C . LYS A 1 176 ? -7.883 7.057 30.940 1.00 62.91 176 LYS A C 1
ATOM 1419 O O . LYS A 1 176 ? -7.861 6.844 32.148 1.00 62.91 176 LYS A O 1
ATOM 1424 N N . SER A 1 177 ? -8.800 7.836 30.367 1.00 59.75 177 SER A N 1
ATOM 1425 C CA . SER A 1 177 ? -9.841 8.544 31.130 1.00 59.75 177 SER A CA 1
ATOM 1426 C C . SER A 1 177 ? -11.048 7.671 31.479 1.00 59.75 177 SER A C 1
ATOM 1428 O O . SER A 1 177 ? -11.658 7.883 32.523 1.00 59.75 177 SER A O 1
ATOM 1430 N N . LEU A 1 178 ? -11.373 6.675 30.650 1.00 55.12 178 LEU A N 1
ATOM 1431 C CA . LEU A 1 178 ? -12.518 5.781 30.852 1.00 55.12 178 LEU A CA 1
ATOM 1432 C C . LEU A 1 178 ? -12.157 4.474 31.574 1.00 55.12 178 LEU A C 1
ATOM 1434 O O . LEU A 1 178 ? -13.053 3.719 31.944 1.00 55.12 178 LEU A O 1
ATOM 1438 N N . GLY A 1 179 ? -10.867 4.168 31.760 1.00 49.00 179 GLY A N 1
ATOM 1439 C CA . GLY A 1 179 ? -10.407 2.936 32.419 1.00 49.00 179 GLY A CA 1
ATOM 1440 C C . GLY A 1 179 ? -10.738 1.645 31.653 1.00 49.00 179 GLY A C 1
ATOM 1441 O O . GLY A 1 179 ? -10.426 0.545 32.109 1.00 49.00 179 GLY A O 1
ATOM 1442 N N . THR A 1 180 ? -11.352 1.757 30.476 1.00 49.16 180 THR A N 1
ATOM 1443 C CA . THR A 1 180 ? -11.726 0.644 29.609 1.00 49.16 180 THR A CA 1
ATOM 1444 C C . THR A 1 180 ? -10.682 0.499 28.516 1.00 49.16 180 THR A C 1
ATOM 1446 O O . THR A 1 180 ? -10.735 1.185 27.503 1.00 49.16 180 THR A O 1
ATOM 1449 N N . THR A 1 181 ? -9.732 -0.415 28.692 1.00 48.03 181 THR A N 1
ATOM 1450 C CA . THR A 1 181 ? -8.831 -0.817 27.605 1.00 48.03 181 THR A CA 1
ATOM 1451 C C . THR A 1 181 ? -9.628 -1.634 26.588 1.00 48.03 181 THR A C 1
ATOM 1453 O O . THR A 1 181 ? -9.830 -2.838 26.762 1.00 48.03 181 THR A O 1
ATOM 1456 N N . ILE A 1 182 ? -10.116 -0.995 25.521 1.00 50.28 182 ILE A N 1
ATOM 1457 C CA . ILE A 1 182 ? -10.738 -1.700 24.392 1.00 50.28 182 ILE A CA 1
ATOM 1458 C C . ILE A 1 182 ? -9.614 -2.203 23.481 1.00 50.28 182 ILE A C 1
ATOM 1460 O O . ILE A 1 182 ? -9.284 -1.610 22.456 1.00 50.28 182 ILE A O 1
ATOM 1464 N N . HIS A 1 183 ? -9.002 -3.330 23.837 1.00 45.44 183 HIS A N 1
ATOM 1465 C CA . HIS A 1 183 ? -8.085 -4.013 22.929 1.00 45.44 183 HIS A CA 1
ATOM 1466 C C . HIS A 1 183 ? -8.872 -4.753 21.843 1.00 45.44 183 HIS A C 1
ATOM 1468 O O . HIS A 1 183 ? -9.488 -5.791 22.081 1.00 45.44 183 HIS A O 1
ATOM 1474 N N . LYS A 1 184 ? -8.838 -4.222 20.617 1.00 45.12 184 LYS A N 1
ATOM 1475 C CA . LYS A 1 184 ? -9.316 -4.930 19.424 1.00 45.12 184 LYS A CA 1
ATOM 1476 C C . LYS A 1 184 ? -8.219 -5.874 18.920 1.00 45.12 184 LYS A C 1
ATOM 1478 O O . LYS A 1 184 ? -7.268 -5.427 18.286 1.00 45.12 184 LYS A O 1
ATOM 1483 N N . GLN A 1 185 ? -8.366 -7.180 19.148 1.00 38.22 185 GLN A N 1
ATOM 1484 C CA . GLN A 1 185 ? -7.664 -8.208 18.369 1.00 38.22 185 GLN A CA 1
ATOM 1485 C C . GLN A 1 185 ? -8.625 -8.790 17.320 1.00 38.22 185 GLN A C 1
ATOM 1487 O O . GLN A 1 185 ? -9.497 -9.604 17.621 1.00 38.22 185 GLN A O 1
ATOM 1492 N N . GLY A 1 186 ? -8.475 -8.372 16.060 1.00 52.47 186 GLY A N 1
ATOM 1493 C CA . GLY A 1 186 ? -9.250 -8.921 14.940 1.00 52.47 186 GLY A CA 1
ATOM 1494 C C . GLY A 1 186 ? -10.764 -8.659 15.025 1.00 52.47 186 GLY A C 1
ATOM 1495 O O . GLY A 1 186 ? -11.194 -7.548 15.323 1.00 52.47 186 GLY A O 1
ATOM 1496 N N . ARG A 1 187 ? -11.584 -9.676 14.706 1.00 38.31 187 ARG A N 1
ATOM 1497 C CA . ARG A 1 187 ? -13.064 -9.596 14.642 1.00 38.31 187 ARG A CA 1
ATOM 1498 C C . ARG A 1 187 ? -13.772 -9.694 16.000 1.00 38.31 187 ARG A C 1
ATOM 1500 O O . ARG A 1 187 ? -14.996 -9.615 16.039 1.00 38.31 187 ARG A O 1
ATOM 1507 N N . PHE A 1 188 ? -13.041 -9.871 17.097 1.00 35.59 188 PHE A N 1
ATOM 1508 C CA . PHE A 1 188 ? -13.632 -10.080 18.414 1.00 35.59 188 PHE A CA 1
ATOM 1509 C C . PHE A 1 188 ? -13.454 -8.832 19.278 1.00 35.59 188 PHE A C 1
ATOM 1511 O O . PHE A 1 188 ? -12.339 -8.383 19.535 1.00 35.59 188 PHE A O 1
ATOM 1518 N N . VAL A 1 189 ? -14.573 -8.262 19.728 1.00 43.03 189 VAL A N 1
ATOM 1519 C CA . VAL A 1 189 ? -14.580 -7.206 20.742 1.00 43.03 189 VAL A CA 1
ATOM 1520 C C . VAL A 1 189 ? -14.541 -7.891 22.102 1.00 43.03 189 VAL A C 1
ATOM 1522 O O . VAL A 1 189 ? -15.570 -8.335 22.608 1.00 43.03 189 VAL A O 1
ATOM 1525 N N . VAL A 1 190 ? -13.353 -8.001 22.695 1.00 42.50 190 VAL A N 1
ATOM 1526 C CA . VAL A 1 190 ? -13.228 -8.435 24.090 1.00 42.50 190 VAL A CA 1
ATOM 1527 C C . VAL A 1 190 ? -13.559 -7.229 24.964 1.00 42.50 190 VAL A C 1
ATOM 1529 O O . VAL A 1 190 ? -12.726 -6.351 25.175 1.00 42.50 190 VAL A O 1
ATOM 1532 N N . ARG A 1 191 ? -14.808 -7.142 25.433 1.00 51.66 191 ARG A N 1
ATOM 1533 C CA . ARG A 1 191 ? -15.190 -6.156 26.451 1.00 51.66 191 ARG A CA 1
ATOM 1534 C C . ARG A 1 191 ? -14.587 -6.612 27.776 1.00 51.66 191 ARG A C 1
ATOM 1536 O O . ARG A 1 191 ? -14.981 -7.648 28.306 1.00 51.66 191 ARG A O 1
ATOM 1543 N N . LYS A 1 192 ? -13.607 -5.872 28.294 1.00 58.56 192 LYS A N 1
ATOM 1544 C CA . LYS A 1 192 ? -13.111 -6.083 29.656 1.00 58.56 192 LYS A CA 1
ATOM 1545 C C . LYS A 1 192 ? -14.215 -5.593 30.600 1.00 58.56 192 LYS A C 1
ATOM 1547 O O . LYS A 1 192 ? -14.471 -4.396 30.667 1.00 58.56 192 LYS A O 1
ATOM 1552 N N . TYR A 1 193 ? -14.930 -6.520 31.232 1.00 67.19 193 TYR A N 1
ATOM 1553 C CA . TYR A 1 193 ? -15.934 -6.183 32.239 1.00 67.19 193 TYR A CA 1
ATOM 1554 C C . TYR A 1 193 ? -15.222 -5.641 33.481 1.00 67.19 193 TYR A C 1
ATOM 1556 O O . TYR A 1 193 ? -14.204 -6.193 33.903 1.00 67.19 193 TYR A O 1
ATOM 1564 N N . LEU A 1 194 ? -15.743 -4.559 34.055 1.00 74.94 194 LEU A N 1
ATOM 1565 C CA . LEU A 1 194 ? -15.303 -4.087 35.363 1.00 74.94 194 LEU A CA 1
ATOM 1566 C C . LEU A 1 194 ? -15.907 -5.019 36.412 1.00 74.94 194 LEU A C 1
ATOM 1568 O O . LEU A 1 194 ? -17.120 -5.195 36.441 1.00 74.94 194 LEU A O 1
ATOM 1572 N N . GLU A 1 195 ? -15.090 -5.627 37.263 1.00 81.94 195 GLU A N 1
ATOM 1573 C CA . GLU A 1 195 ? -15.571 -6.543 38.298 1.00 81.94 195 GLU A CA 1
ATOM 1574 C C . GLU A 1 195 ? -15.457 -5.899 39.683 1.00 81.94 195 GLU A C 1
ATOM 1576 O O . GLU A 1 195 ? -14.428 -5.316 40.047 1.00 81.94 195 GLU A O 1
ATOM 1581 N N . CYS A 1 196 ? -16.531 -5.988 40.470 1.00 84.56 196 CYS A N 1
ATOM 1582 C CA . CYS A 1 196 ? -16.517 -5.533 41.854 1.00 84.56 196 CYS A CA 1
ATOM 1583 C C . CYS A 1 196 ? -15.766 -6.526 42.754 1.00 84.56 196 CYS A C 1
ATOM 1585 O O . CYS A 1 196 ? -16.186 -7.668 42.882 1.00 84.56 196 CYS A O 1
ATOM 1587 N N . ASP A 1 197 ? -14.754 -6.073 43.492 1.00 83.25 197 ASP A N 1
ATOM 1588 C CA . ASP A 1 197 ? -13.946 -6.898 44.413 1.00 83.25 197 ASP A CA 1
ATOM 1589 C C . ASP A 1 197 ? -14.759 -7.488 45.586 1.00 83.25 197 ASP A C 1
ATOM 1591 O O . ASP A 1 197 ? -14.374 -8.469 46.216 1.00 83.25 197 ASP A O 1
ATOM 1595 N N . ARG A 1 198 ? -15.915 -6.887 45.903 1.00 83.56 198 ARG A N 1
ATOM 1596 C CA . ARG A 1 198 ? -16.755 -7.295 47.042 1.00 83.56 198 ARG A CA 1
ATOM 1597 C C . ARG A 1 198 ? -17.861 -8.274 46.677 1.00 83.56 198 ARG A C 1
ATOM 1599 O O . ARG A 1 198 ? -18.153 -9.178 47.456 1.00 83.56 198 ARG A O 1
ATOM 1606 N N . CYS A 1 199 ? -18.528 -8.047 45.548 1.00 82.75 199 CYS A N 1
ATOM 1607 C CA . CYS A 1 199 ? -19.679 -8.848 45.126 1.00 82.75 199 CYS A CA 1
ATOM 1608 C C . CYS A 1 199 ? -19.421 -9.675 43.865 1.00 82.75 199 CYS A C 1
ATOM 1610 O O . CYS A 1 199 ? -20.296 -10.448 43.491 1.00 82.75 199 CYS A O 1
ATOM 1612 N N . TYR A 1 200 ? -18.255 -9.519 43.225 1.00 82.38 200 TYR A N 1
ATOM 1613 C CA . TYR A 1 200 ? -17.843 -10.222 42.001 1.00 82.38 200 TYR A CA 1
ATOM 1614 C C . TYR A 1 200 ? -18.824 -10.064 40.830 1.00 82.38 200 TYR A C 1
ATOM 1616 O O . TYR A 1 200 ? -18.851 -10.849 39.887 1.00 82.38 200 TYR A O 1
ATOM 1624 N N . GLN A 1 201 ? -19.669 -9.033 40.888 1.00 82.12 201 GLN A N 1
ATOM 1625 C CA . GLN A 1 201 ? -20.574 -8.691 39.804 1.00 82.12 201 GLN A CA 1
ATOM 1626 C C . GLN A 1 201 ? -19.799 -7.916 38.736 1.00 82.12 201 GLN A C 1
ATOM 1628 O O . GLN A 1 201 ? -19.026 -7.012 39.068 1.00 82.12 201 GLN A O 1
ATOM 1633 N N . GLY A 1 202 ? -20.002 -8.298 37.474 1.00 81.12 202 GLY A N 1
ATOM 1634 C CA . GLY A 1 202 ? -19.429 -7.628 36.312 1.00 81.12 202 GLY A CA 1
ATOM 1635 C C . GLY A 1 202 ? -20.306 -6.474 35.827 1.00 81.12 202 GLY A C 1
ATOM 1636 O O . GLY A 1 202 ? -21.530 -6.591 35.805 1.00 81.12 202 GLY A O 1
ATOM 1637 N N . PHE A 1 203 ? -19.664 -5.390 35.403 1.00 81.12 203 PHE A N 1
ATOM 1638 C CA . PHE A 1 203 ? -20.274 -4.167 34.884 1.00 81.12 203 PHE A CA 1
ATOM 1639 C C . PHE A 1 203 ? -19.686 -3.821 33.517 1.00 81.12 203 PHE A C 1
ATOM 1641 O O . PHE A 1 203 ? -18.512 -4.090 33.243 1.00 81.12 203 PHE A O 1
ATOM 1648 N N . SER A 1 204 ? -20.502 -3.226 32.649 1.00 75.69 204 SER A N 1
ATOM 1649 C CA . SER A 1 204 ? -20.082 -2.803 31.308 1.00 75.69 204 SER A CA 1
ATOM 1650 C C . SER A 1 204 ? -19.399 -1.432 31.296 1.00 75.69 204 SER A C 1
ATOM 1652 O O . SER A 1 204 ? -18.651 -1.136 30.366 1.00 75.69 204 SER A O 1
ATOM 1654 N N . SER A 1 205 ? -19.614 -0.614 32.330 1.00 75.81 205 SER A N 1
ATOM 1655 C CA . SER A 1 205 ? -18.978 0.693 32.499 1.00 75.81 205 SER A CA 1
ATOM 1656 C C . SER A 1 205 ? -18.862 1.090 33.973 1.00 75.81 205 SER A C 1
ATOM 1658 O O . SER A 1 205 ? -19.553 0.547 34.841 1.00 75.81 205 SER A O 1
ATOM 1660 N N . GLN A 1 206 ? -17.988 2.058 34.268 1.00 78.38 206 GLN A N 1
ATOM 1661 C CA . GLN A 1 206 ? -17.843 2.589 35.626 1.00 78.38 206 GLN A CA 1
ATOM 1662 C C . GLN A 1 206 ? -19.100 3.350 36.066 1.00 78.38 206 GLN A C 1
ATOM 1664 O O . GLN A 1 206 ? -19.510 3.253 37.217 1.00 78.38 206 GLN A O 1
ATOM 1669 N N . GLU A 1 207 ? -19.768 4.036 35.139 1.00 79.19 207 GLU A N 1
ATOM 1670 C CA . GLU A 1 207 ? -21.023 4.733 35.418 1.00 79.19 207 GLU A CA 1
ATOM 1671 C C . GLU A 1 207 ? -22.148 3.757 35.806 1.00 79.19 207 GLU A C 1
ATOM 1673 O O . GLU A 1 207 ? -22.919 4.026 36.728 1.00 79.19 207 GLU A O 1
ATOM 1678 N N . GLU A 1 208 ? -22.233 2.600 35.142 1.00 82.25 208 GLU A N 1
ATOM 1679 C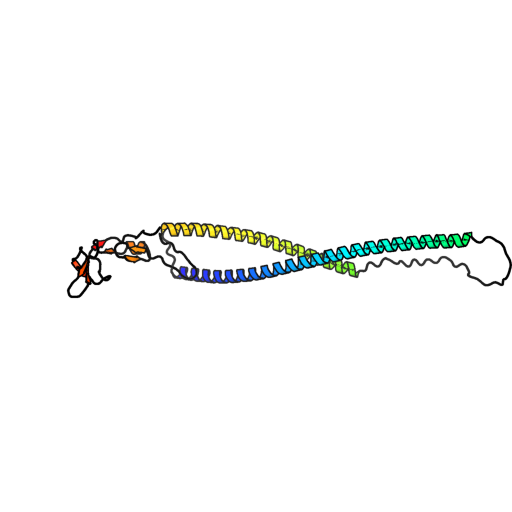 CA . GLU A 1 208 ? -23.173 1.533 35.510 1.00 82.25 208 GLU A CA 1
ATOM 1680 C C . GLU A 1 208 ? -22.868 0.994 36.916 1.00 82.25 208 GLU A C 1
ATOM 1682 O O . GLU A 1 208 ? -23.767 0.860 37.750 1.00 82.25 208 GLU A O 1
ATOM 1687 N N . MET A 1 209 ? -21.586 0.756 37.199 1.00 85.19 209 MET A N 1
ATOM 1688 C CA . MET A 1 209 ? -21.110 0.291 38.499 1.00 85.19 209 MET A CA 1
ATOM 1689 C C . MET A 1 209 ? -21.435 1.288 39.623 1.00 85.19 209 MET A C 1
ATOM 1691 O O . MET A 1 209 ? -21.908 0.876 40.680 1.00 85.19 209 MET A O 1
ATOM 1695 N N . GLU A 1 210 ? -21.246 2.590 39.400 1.00 83.69 210 GLU A N 1
ATOM 1696 C CA . GLU A 1 210 ? -21.519 3.649 40.383 1.00 83.69 210 GLU A CA 1
ATOM 1697 C C . GLU A 1 210 ? -23.017 3.869 40.645 1.00 83.69 210 GLU A C 1
ATOM 1699 O O . GLU A 1 210 ? -23.399 4.195 41.771 1.00 83.69 210 GLU A O 1
ATOM 1704 N N . LYS A 1 211 ? -23.872 3.664 39.634 1.00 87.12 211 LYS A N 1
ATOM 1705 C CA . LYS A 1 211 ? -25.338 3.757 39.770 1.00 87.12 211 LYS A CA 1
ATOM 1706 C C . LYS A 1 211 ? -25.947 2.551 40.482 1.00 87.12 211 LYS A C 1
ATOM 1708 O O . LYS A 1 211 ? -27.029 2.655 41.062 1.00 87.12 211 LYS A O 1
ATOM 1713 N N . SER A 1 212 ? -25.284 1.402 40.417 1.00 86.44 212 SER A N 1
ATOM 1714 C CA . SER A 1 212 ? -25.758 0.165 41.033 1.00 86.44 212 SER A CA 1
ATOM 1715 C C . SER A 1 212 ? -25.380 0.064 42.519 1.00 86.44 212 SER A C 1
ATOM 1717 O O . SER A 1 212 ? -24.401 0.640 42.990 1.00 86.44 212 SER A O 1
ATOM 1719 N N . THR A 1 213 ? -26.199 -0.650 43.298 1.00 88.44 213 THR A N 1
ATOM 1720 C CA . THR A 1 213 ? -25.933 -0.876 44.727 1.00 88.44 213 THR A CA 1
ATOM 1721 C C . THR A 1 213 ? -25.232 -2.212 44.930 1.00 88.44 213 THR A C 1
ATOM 1723 O O . THR A 1 213 ? -25.783 -3.264 44.600 1.00 88.44 213 THR A O 1
ATOM 1726 N N . CYS A 1 214 ? -24.067 -2.192 45.575 1.00 88.75 214 CYS A N 1
ATOM 1727 C CA . CYS A 1 214 ? -23.307 -3.400 45.862 1.00 88.75 214 CYS A CA 1
ATOM 1728 C C . CYS A 1 214 ? -23.929 -4.147 47.030 1.00 88.75 214 CYS A C 1
ATOM 1730 O O . CYS A 1 214 ? -23.928 -3.638 48.151 1.00 88.75 214 CYS A O 1
ATOM 1732 N N . ARG A 1 215 ? -24.383 -5.381 46.798 1.00 87.50 215 ARG A N 1
ATOM 1733 C CA . ARG A 1 215 ? -24.755 -6.320 47.863 1.00 87.50 215 ARG A CA 1
ATOM 1734 C C . ARG A 1 215 ? -23.610 -7.289 48.102 1.00 87.50 215 ARG A C 1
ATOM 1736 O O . ARG A 1 215 ? -23.256 -8.047 47.207 1.00 87.50 215 ARG A O 1
ATOM 1743 N N . TYR A 1 216 ? -23.014 -7.259 49.288 1.00 86.81 216 TYR A N 1
ATOM 1744 C CA . TYR A 1 216 ? -21.844 -8.079 49.609 1.00 86.81 216 TYR A CA 1
ATOM 1745 C C . TYR A 1 216 ? -21.884 -8.614 51.043 1.00 86.81 216 TYR A C 1
ATOM 1747 O O . TYR A 1 216 ? -22.643 -8.131 51.884 1.00 86.81 216 TYR A O 1
ATOM 1755 N N . HIS A 1 217 ? -21.043 -9.610 51.325 1.00 85.00 217 HIS A N 1
ATOM 1756 C CA . HIS A 1 217 ? -20.774 -10.075 52.683 1.00 85.00 217 HIS A CA 1
ATOM 1757 C C . HIS A 1 217 ? -19.399 -9.545 53.129 1.00 85.00 217 HIS A C 1
ATOM 1759 O O . HIS A 1 217 ? -18.401 -9.845 52.479 1.00 85.00 217 HIS A O 1
ATOM 1765 N N . PRO A 1 218 ? -19.302 -8.757 54.218 1.00 81.00 218 PRO A N 1
ATOM 1766 C CA . PRO A 1 218 ? -18.032 -8.180 54.674 1.00 81.00 218 PRO A CA 1
ATOM 1767 C C . PRO A 1 218 ? -17.081 -9.208 55.298 1.00 81.00 218 PRO A C 1
ATOM 1769 O O . PRO A 1 218 ? -15.897 -8.932 55.455 1.00 81.00 218 PRO A O 1
ATOM 1772 N N . LYS A 1 219 ? -17.595 -10.378 55.691 1.00 80.38 219 LYS A N 1
ATOM 1773 C CA . LYS A 1 219 ? -16.814 -11.472 56.274 1.00 80.38 219 LYS A CA 1
ATOM 1774 C C . LYS A 1 219 ? -16.771 -12.644 55.305 1.00 80.38 219 LYS A C 1
ATOM 1776 O O . LYS A 1 219 ? -17.724 -12.857 54.562 1.00 80.38 219 LYS A O 1
ATOM 1781 N N . HIS A 1 220 ? -15.695 -13.422 55.350 1.00 75.94 220 HIS A N 1
ATOM 1782 C CA . HIS A 1 220 ? -15.559 -14.619 54.528 1.00 75.94 220 HIS A CA 1
ATOM 1783 C C . HIS A 1 220 ? -16.563 -15.708 54.926 1.00 75.94 220 HIS A C 1
ATOM 1785 O O . HIS A 1 220 ? -17.002 -15.792 56.077 1.00 75.94 220 HIS A O 1
ATOM 1791 N N . ALA A 1 221 ? -16.912 -16.540 53.946 1.00 77.38 221 ALA A N 1
ATOM 1792 C CA . ALA A 1 221 ? -17.684 -17.746 54.177 1.00 77.38 221 ALA A CA 1
ATOM 1793 C C . ALA A 1 221 ? -16.838 -18.758 54.960 1.00 77.38 221 ALA A C 1
ATOM 1795 O O . ALA A 1 221 ? -15.690 -19.025 54.599 1.00 77.38 221 ALA A O 1
ATOM 1796 N N . VAL A 1 222 ? -17.413 -19.330 56.013 1.00 79.06 222 VAL A N 1
ATOM 1797 C CA . VAL A 1 222 ? -16.782 -20.365 56.833 1.00 79.06 222 VAL A CA 1
ATOM 1798 C C . VAL A 1 222 ? -17.424 -21.710 56.482 1.00 79.06 222 VAL A C 1
ATOM 1800 O O . VAL A 1 222 ? -18.655 -21.785 56.395 1.00 79.06 222 VAL A O 1
ATOM 1803 N N . PRO A 1 223 ? -16.626 -22.761 56.222 1.00 80.75 223 PRO A N 1
ATOM 1804 C CA . PRO A 1 223 ? -17.156 -24.095 55.982 1.00 80.75 223 PRO A CA 1
ATOM 1805 C C . PRO A 1 223 ? -17.748 -24.686 57.266 1.00 80.75 223 PRO A C 1
ATOM 1807 O O . PRO A 1 223 ? -17.193 -24.524 58.352 1.00 80.75 223 PRO A O 1
ATOM 1810 N N . HIS A 1 224 ? -18.858 -25.402 57.122 1.00 78.69 224 HIS A N 1
ATOM 1811 C CA . HIS A 1 224 ? -19.533 -26.113 58.200 1.00 78.69 224 HIS A CA 1
ATOM 1812 C C . HIS A 1 224 ? -19.941 -27.506 57.736 1.00 78.69 224 HIS A C 1
ATOM 1814 O O . HIS A 1 224 ? -20.701 -27.653 56.773 1.00 78.69 224 HIS A O 1
ATOM 1820 N N . ASP A 1 225 ? -19.446 -28.523 58.432 1.00 78.06 225 ASP A N 1
ATOM 1821 C CA . ASP A 1 225 ? -19.827 -29.911 58.199 1.00 78.06 225 ASP A CA 1
ATOM 1822 C C . ASP A 1 225 ? -21.103 -30.211 58.998 1.00 78.06 225 ASP A C 1
ATOM 1824 O O . ASP A 1 225 ? -21.065 -30.424 60.209 1.00 78.06 225 ASP A O 1
ATOM 1828 N N . GLY A 1 226 ? -22.249 -30.166 58.314 1.00 75.00 226 GLY A N 1
ATOM 1829 C CA . GLY A 1 226 ? -23.544 -30.552 58.872 1.00 75.00 226 GLY A CA 1
ATOM 1830 C C . GLY A 1 226 ? -23.976 -31.954 58.423 1.00 75.00 226 GLY A C 1
ATOM 1831 O O . GLY A 1 226 ? -23.390 -32.513 57.493 1.00 75.00 226 GLY A O 1
ATOM 1832 N N . PRO A 1 227 ? -25.044 -32.513 59.021 1.00 71.69 227 PRO A N 1
ATOM 1833 C CA . PRO A 1 227 ? -25.571 -33.834 58.661 1.00 71.69 227 PRO A CA 1
ATOM 1834 C C . PRO A 1 227 ? -26.034 -33.942 57.193 1.00 71.69 227 PRO A C 1
ATOM 1836 O O . PRO A 1 227 ? -26.004 -35.030 56.631 1.00 71.69 227 PRO A O 1
ATOM 1839 N N . ASP A 1 228 ? -26.371 -32.820 56.542 1.00 73.94 228 ASP A N 1
ATOM 1840 C CA . ASP A 1 228 ? -26.764 -32.767 55.119 1.00 73.94 228 ASP A CA 1
ATOM 1841 C C . ASP A 1 228 ? -25.586 -32.482 54.156 1.00 73.94 228 ASP A C 1
ATOM 1843 O O . ASP A 1 228 ? -25.799 -32.117 52.996 1.00 73.94 228 ASP A O 1
ATOM 1847 N N . GLY A 1 229 ? -24.339 -32.564 54.634 1.00 74.81 229 GLY A N 1
ATOM 1848 C CA . GLY A 1 229 ? -23.123 -32.268 53.870 1.00 74.81 229 GLY A CA 1
ATOM 1849 C C . GLY A 1 229 ? -22.498 -30.896 54.160 1.00 74.81 229 GLY A C 1
ATOM 1850 O O . GLY A 1 229 ? -22.928 -30.154 55.046 1.00 74.81 229 GLY A O 1
ATOM 1851 N N . ARG A 1 230 ? -21.445 -30.556 53.400 1.00 72.75 230 ARG A N 1
ATOM 1852 C CA . ARG A 1 230 ? -20.687 -29.298 53.539 1.00 72.75 230 ARG A CA 1
ATOM 1853 C C . ARG A 1 230 ? -21.533 -28.093 53.144 1.00 72.75 230 ARG A C 1
ATOM 1855 O O . ARG A 1 230 ? -21.780 -27.865 51.957 1.00 72.75 230 ARG A O 1
ATOM 1862 N N . LYS A 1 231 ? -21.927 -27.290 54.130 1.00 74.62 231 LYS A N 1
ATOM 1863 C CA . LYS A 1 231 ? -22.566 -25.982 53.933 1.00 74.62 231 LYS A CA 1
ATOM 1864 C C . LYS A 1 231 ? -21.546 -24.874 54.196 1.00 74.62 231 LYS A C 1
ATOM 1866 O O . LYS A 1 231 ? -20.545 -25.080 54.878 1.00 74.62 231 LYS A O 1
ATOM 1871 N N . TYR A 1 232 ? -21.793 -23.697 53.638 1.00 74.69 232 TYR A N 1
ATOM 1872 C CA . TYR A 1 232 ? -21.020 -22.495 53.932 1.00 74.69 232 TYR A CA 1
ATOM 1873 C C . TYR A 1 232 ? -21.952 -21.481 54.587 1.00 74.69 232 TYR A C 1
ATOM 1875 O O . TYR A 1 232 ? -23.089 -21.322 54.141 1.00 74.69 232 TYR A O 1
ATOM 1883 N N . TYR A 1 233 ? -21.488 -20.796 55.628 1.00 76.50 233 TYR A N 1
ATOM 1884 C CA . TYR A 1 233 ? -22.208 -19.658 56.198 1.00 76.50 233 TYR A CA 1
ATOM 1885 C C . TYR A 1 233 ? -21.321 -18.423 56.222 1.00 76.50 233 TYR A C 1
ATOM 1887 O O . TYR A 1 233 ? -20.105 -18.498 56.410 1.00 76.50 233 TYR A O 1
ATOM 1895 N N . TYR A 1 234 ? -21.939 -17.262 56.048 1.00 77.31 234 TYR A N 1
ATOM 1896 C CA . TYR A 1 234 ? -21.260 -15.987 56.223 1.00 77.31 234 TYR A CA 1
ATOM 1897 C C . TYR A 1 234 ? -21.421 -15.521 57.668 1.00 77.31 234 TYR A C 1
ATOM 1899 O O . TYR A 1 234 ? -22.536 -15.349 58.156 1.00 77.31 234 TYR A O 1
ATOM 1907 N N . LEU A 1 235 ? -20.305 -15.226 58.341 1.00 76.56 235 LEU A N 1
ATOM 1908 C CA . LEU A 1 235 ? -20.288 -14.725 59.727 1.00 76.56 235 LEU A CA 1
ATOM 1909 C C . LEU A 1 235 ? -21.009 -13.373 59.925 1.00 76.56 235 LEU A C 1
ATOM 1911 O O . LEU A 1 235 ? -21.072 -12.881 61.049 1.00 76.56 235 LEU A O 1
ATOM 1915 N N . CYS A 1 236 ? -21.461 -12.714 58.851 1.00 79.62 236 CYS A N 1
ATOM 1916 C CA . CYS A 1 236 ? -22.224 -11.467 58.940 1.00 79.62 236 CYS A CA 1
ATOM 1917 C C . CYS A 1 236 ? -23.730 -11.674 59.136 1.00 79.62 236 CYS A C 1
ATOM 1919 O O . CYS A 1 236 ? -24.365 -10.793 59.700 1.00 79.62 236 CYS A O 1
ATOM 1921 N N . CYS A 1 237 ? -24.304 -12.780 58.653 1.00 76.75 237 CYS A N 1
ATOM 1922 C CA . CYS A 1 237 ? -25.756 -12.995 58.653 1.00 76.75 237 CYS A CA 1
ATOM 1923 C C . CYS A 1 237 ? -26.174 -14.385 59.134 1.00 76.75 237 CYS A C 1
ATOM 1925 O O . CYS A 1 237 ? -27.365 -14.627 59.287 1.00 76.75 237 CYS A O 1
ATOM 1927 N N . SER A 1 238 ? -25.220 -15.289 59.384 1.00 70.94 238 SER A N 1
ATOM 1928 C CA . SER A 1 238 ? -25.481 -16.659 59.850 1.00 70.94 238 SER A CA 1
ATOM 1929 C C . SER A 1 238 ? -26.408 -17.467 58.931 1.00 70.94 238 SER A C 1
ATOM 1931 O O . SER A 1 238 ? -26.904 -18.519 59.327 1.00 70.94 238 SER A O 1
ATOM 1933 N N . GLU A 1 239 ? -26.625 -17.007 57.697 1.00 67.06 239 GLU A N 1
ATOM 1934 C CA . GLU A 1 239 ? -27.460 -17.704 56.730 1.00 67.06 239 GLU A CA 1
ATOM 1935 C C . GLU A 1 239 ? -26.684 -18.875 56.113 1.00 67.06 239 GLU A C 1
ATOM 1937 O O . GLU A 1 239 ? -25.553 -18.687 55.641 1.00 67.06 239 GLU A O 1
ATOM 1942 N N . PRO A 1 240 ? -27.261 -20.091 56.106 1.00 64.25 240 PRO A N 1
ATOM 1943 C CA . PRO A 1 240 ? -26.684 -21.225 55.410 1.00 64.25 240 PRO A CA 1
ATOM 1944 C C . PRO A 1 240 ? -26.903 -21.054 53.908 1.00 64.25 240 PRO A C 1
ATOM 1946 O O . PRO A 1 240 ? -28.035 -20.979 53.434 1.00 64.25 240 PRO A O 1
ATOM 1949 N N . VAL A 1 241 ? -25.821 -21.041 53.138 1.00 66.69 241 VAL A N 1
ATOM 1950 C CA . VAL A 1 241 ? -25.879 -20.848 51.687 1.00 66.69 241 VAL A CA 1
ATOM 1951 C C . VAL A 1 241 ? -25.154 -21.958 50.951 1.00 66.69 241 VAL A C 1
ATOM 1953 O O . VAL A 1 241 ? -24.105 -22.463 51.363 1.00 66.69 241 VAL A O 1
ATOM 1956 N N . LYS A 1 242 ? -25.737 -22.347 49.815 1.00 61.03 242 LYS A N 1
ATOM 1957 C CA . LYS A 1 242 ? -25.039 -23.153 48.818 1.00 61.03 242 LYS A CA 1
ATOM 1958 C C . LYS A 1 242 ? -23.958 -22.276 48.185 1.00 61.03 242 LYS A C 1
ATOM 1960 O O . LYS A 1 242 ? -24.170 -21.087 47.940 1.00 61.03 242 LYS A O 1
ATOM 1965 N N . LYS A 1 243 ? -22.783 -22.862 47.955 1.00 57.84 243 LYS A N 1
ATOM 1966 C CA . LYS A 1 243 ? -21.608 -22.186 47.389 1.00 57.84 243 LYS A CA 1
ATOM 1967 C C . LYS A 1 243 ? -22.010 -21.377 46.141 1.00 57.84 243 LYS A C 1
ATOM 1969 O O . LYS A 1 243 ? -22.448 -21.964 45.159 1.00 57.84 243 LYS A O 1
ATOM 1974 N N . GLY A 1 244 ? -21.866 -20.049 46.197 1.00 57.16 244 GLY A N 1
ATOM 1975 C CA . GLY A 1 244 ? -22.060 -19.147 45.051 1.00 57.16 244 GLY A CA 1
ATOM 1976 C C . GLY A 1 244 ? -23.459 -18.543 44.841 1.00 57.16 244 GLY A C 1
ATOM 1977 O O . GLY A 1 244 ? -23.657 -17.911 43.811 1.00 57.16 244 GLY A O 1
ATOM 1978 N N . GLN A 1 245 ? -24.422 -18.702 45.762 1.00 57.78 245 GLN A N 1
ATOM 1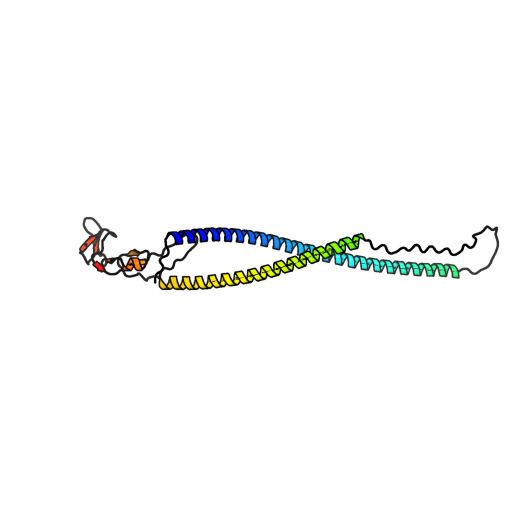979 C CA . GLN A 1 245 ? -25.805 -18.201 45.575 1.00 57.78 245 GLN A CA 1
ATOM 1980 C C . GLN A 1 245 ? -26.324 -17.246 46.668 1.00 57.78 245 GLN A C 1
ATOM 1982 O O . GLN A 1 245 ? -27.526 -17.015 46.768 1.00 57.78 245 GLN A O 1
ATOM 1987 N N . ALA A 1 246 ? -25.452 -16.671 47.495 1.00 60.28 246 ALA A N 1
ATOM 1988 C CA . ALA A 1 246 ? -25.883 -15.760 48.553 1.00 60.28 246 ALA A CA 1
ATOM 1989 C C . ALA A 1 246 ? -26.068 -14.327 48.030 1.00 60.28 246 ALA A C 1
ATOM 1991 O O . ALA A 1 246 ? -25.114 -13.709 47.552 1.00 60.28 246 ALA A O 1
ATOM 1992 N N . SER A 1 247 ? -27.275 -13.771 48.154 1.00 68.81 247 SER A N 1
ATOM 1993 C CA . SER A 1 247 ? -27.471 -12.324 48.053 1.00 68.81 247 SER A CA 1
ATOM 1994 C C . SER A 1 247 ? -26.813 -11.653 49.260 1.00 68.81 247 SER A C 1
ATOM 1996 O O . SER A 1 247 ? -27.156 -11.975 50.394 1.00 68.81 247 SER A O 1
ATOM 1998 N N . GLY A 1 248 ? -25.872 -10.735 49.027 1.00 78.75 248 GLY A N 1
ATOM 1999 C CA . GLY A 1 248 ? -25.087 -10.111 50.096 1.00 78.75 248 GLY A CA 1
ATOM 2000 C C . GLY A 1 248 ? -25.919 -9.519 51.242 1.00 78.75 248 GLY A C 1
ATOM 2001 O O . GLY A 1 248 ? -26.903 -8.822 50.999 1.00 78.75 248 GLY A O 1
ATOM 2002 N N . CYS A 1 249 ? -25.478 -9.762 52.483 1.00 84.06 249 CYS A N 1
ATOM 2003 C CA . CYS A 1 249 ? -26.125 -9.309 53.727 1.00 84.06 249 CYS A CA 1
ATOM 2004 C C . CYS A 1 249 ? -26.011 -7.790 53.966 1.00 84.06 249 CYS A C 1
ATOM 2006 O O . CYS A 1 249 ? -26.742 -7.230 54.780 1.00 84.06 249 CYS A O 1
ATOM 2008 N N . CYS A 1 250 ? -25.071 -7.120 53.294 1.00 83.44 250 CYS A N 1
ATOM 2009 C CA . CYS A 1 250 ? -24.806 -5.693 53.442 1.00 83.44 250 CYS A CA 1
ATOM 2010 C C . CYS A 1 250 ? -24.895 -4.978 52.095 1.00 83.44 250 CYS A C 1
ATOM 2012 O O . CYS A 1 250 ? -24.520 -5.530 51.061 1.00 83.44 250 CYS A O 1
ATOM 2014 N N . THR A 1 251 ? -25.324 -3.719 5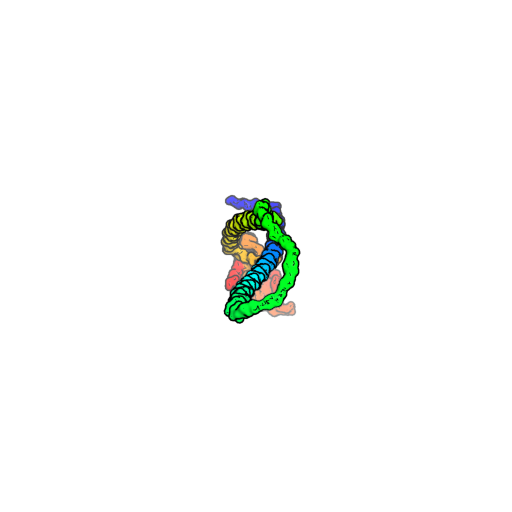2.125 1.00 88.38 251 THR A N 1
ATOM 2015 C CA . THR A 1 251 ? -25.346 -2.823 50.965 1.00 88.38 251 THR A CA 1
ATOM 2016 C C . THR A 1 251 ? -24.246 -1.775 51.064 1.00 88.38 251 THR A C 1
ATOM 2018 O O . THR A 1 251 ? -23.986 -1.239 52.140 1.00 88.38 251 THR A O 1
ATOM 2021 N N . GLY A 1 252 ? -23.621 -1.432 49.943 1.00 89.19 252 GLY A N 1
ATOM 2022 C CA . GLY A 1 252 ? -22.644 -0.351 49.873 1.00 89.19 252 GLY A CA 1
ATOM 2023 C C . GLY A 1 252 ? -22.310 0.042 48.441 1.00 89.19 252 GLY A C 1
ATOM 2024 O O . GLY A 1 252 ? -23.009 -0.331 47.502 1.00 89.19 252 GLY A O 1
ATOM 2025 N N . ARG A 1 253 ? -21.221 0.793 48.276 1.00 89.31 253 ARG A N 1
ATOM 2026 C CA . ARG A 1 253 ? -20.668 1.103 46.954 1.00 89.31 253 ARG A CA 1
ATOM 2027 C C . ARG A 1 253 ? -19.817 -0.057 46.448 1.00 89.31 253 ARG A C 1
ATOM 2029 O O . ARG A 1 253 ? -19.142 -0.723 47.239 1.00 89.31 253 ARG A O 1
ATOM 2036 N N . HIS A 1 254 ? -19.866 -0.287 45.140 1.00 87.75 254 HIS A N 1
ATOM 2037 C CA . HIS A 1 254 ? -18.972 -1.229 44.485 1.00 87.75 254 HIS A CA 1
ATOM 2038 C C . HIS A 1 254 ? -17.518 -0.748 44.604 1.00 87.75 254 HIS A C 1
ATOM 2040 O O . HIS A 1 254 ? -17.257 0.453 44.649 1.00 87.75 254 HIS A O 1
ATOM 2046 N N . ILE A 1 255 ? -16.574 -1.688 44.679 1.00 84.75 255 ILE A N 1
ATOM 2047 C CA . ILE A 1 255 ? -15.135 -1.395 44.703 1.00 84.75 255 ILE A CA 1
ATOM 2048 C C . ILE A 1 255 ? -14.501 -2.079 43.508 1.00 84.75 255 ILE A C 1
ATOM 2050 O O . ILE A 1 255 ? -14.666 -3.283 43.347 1.00 84.75 255 ILE A O 1
ATOM 2054 N N . LEU A 1 256 ? -13.792 -1.316 42.682 1.00 81.12 256 LEU A N 1
ATOM 2055 C CA . LEU A 1 256 ? -13.101 -1.852 41.520 1.00 81.12 256 LEU A CA 1
ATOM 2056 C C . LEU A 1 256 ? -11.935 -2.739 41.957 1.00 81.12 256 LEU A C 1
ATOM 2058 O O . LEU A 1 256 ? -11.075 -2.299 42.725 1.00 81.12 256 LEU A O 1
ATOM 2062 N N . ASN A 1 257 ? -11.888 -3.971 41.452 1.00 68.50 257 ASN A N 1
ATOM 2063 C CA . ASN A 1 257 ? -10.717 -4.813 41.635 1.00 68.50 257 ASN A CA 1
ATOM 2064 C C . ASN A 1 257 ? -9.590 -4.324 40.708 1.00 68.50 257 ASN A C 1
ATOM 2066 O O . ASN A 1 257 ? -9.546 -4.658 39.528 1.00 68.50 257 ASN A O 1
ATOM 2070 N N . LEU A 1 258 ? -8.683 -3.504 41.242 1.00 62.31 258 LEU A N 1
ATOM 2071 C CA . LEU A 1 258 ? -7.500 -3.009 40.525 1.00 62.31 258 LEU A CA 1
ATOM 2072 C C . LEU A 1 258 ? -6.354 -4.037 40.464 1.00 62.31 258 LEU A C 1
ATOM 2074 O O . LEU A 1 258 ? -5.255 -3.701 40.021 1.00 62.31 258 LEU A O 1
ATOM 2078 N N . LYS A 1 259 ? -6.562 -5.288 40.899 1.00 51.38 259 LYS A N 1
ATOM 2079 C CA . LYS A 1 259 ? -5.551 -6.341 40.749 1.00 51.38 259 LYS A CA 1
ATOM 2080 C C . LYS A 1 259 ? -5.489 -6.779 39.288 1.00 51.38 259 LYS A C 1
ATOM 2082 O O . LYS A 1 259 ? -6.227 -7.673 38.888 1.00 51.38 259 LYS A O 1
ATOM 2087 N N . ASN A 1 260 ? -4.663 -6.088 38.505 1.00 36.28 260 ASN A N 1
ATOM 2088 C CA . ASN A 1 260 ? -3.792 -6.602 37.439 1.00 36.28 260 ASN A CA 1
ATOM 2089 C C . ASN A 1 260 ? -3.288 -5.413 36.603 1.00 36.28 260 ASN A C 1
ATOM 2091 O O . ASN A 1 260 ? -3.881 -5.065 35.577 1.00 36.28 260 ASN A O 1
ATOM 2095 N N . GLY A 1 261 ? -2.208 -4.797 37.088 1.00 32.91 261 GLY A N 1
ATOM 2096 C CA . GLY A 1 261 ? -1.174 -4.192 36.251 1.00 32.91 261 GLY A CA 1
ATOM 2097 C C . GLY A 1 261 ? -0.019 -5.173 36.152 1.00 32.91 261 GLY A C 1
ATOM 2098 O O . GLY A 1 261 ? 0.294 -5.770 37.208 1.00 32.91 261 GLY A O 1
#

Sequence (261 aa):
MNKTVSEFELDSLYEAYAKTCIQFKALKDDYGSLKSDFDKIQADLEEANKQLLVQATQLDDEKIQLHRLKQLTAQHLILNCILLGKVSVGMEEKVTQTSPYPPQLMPRQAERDQADIEPQKPAHNESVEAELREKLAKMEAMYDIIKRENESTKRQMAKLTSKLRILSEENEYLDKSLGTTIHKQGRFVVRKYLECDRCYQGFSSQEEMEKSTCRYHPKHAVPHDGPDGRKYYYLCCSEPVKKGQASGCCTGRHILNLKNG

Radius of gyration: 51.04 Å; Cα contacts (8 Å, |Δi|>4): 136; chains: 1; bounding box: 96×55×149 Å

Nearest PDB structures (foldseek):
  2e45-assembly1_A  TM=5.180E-01  e=2.050E+00  Homo sapiens

Secondary structure (DSSP, 8-state):
------HHHHHHHHHHHHHHHHHHHHHHHHHHHHHHHHHHHHHHHHHHHHHHHHHHHHHHHHHHHHHHHHHHHHHHHHHHHHHHHHHHHS--------------------------------HHHHHHHHHHHHHHHHHHHHHHHHHHHHHHHHHHHHHHHHHHHHHHHHHHHHHHHH-----EETTEE----EEBTTT--EESSHHHHHHSPEEE-SS-EEEEEETTEEEEEETTT--EE-TT-PPPSEEE---B-----

Organism: NCBI:txid1093978

Solvent-accessible surface area (backbone atoms only — not comparable to full-atom values): 15804 Å² total; per-residue (Å²): 134,86,81,82,77,53,71,69,61,51,52,52,49,51,51,52,50,52,53,49,52,53,52,53,50,52,52,51,54,52,49,54,51,53,50,53,54,49,55,48,52,51,52,53,52,55,49,53,50,52,53,52,52,52,52,52,53,51,52,52,51,51,52,52,50,51,52,53,50,53,52,52,51,51,51,51,52,53,51,50,54,51,51,56,53,51,64,66,72,72,69,87,82,83,89,83,91,88,82,84,88,91,85,87,85,81,91,78,75,93,72,88,74,82,75,78,76,65,82,78,68,61,68,68,57,59,53,52,53,50,52,51,52,52,52,49,54,52,52,52,55,48,50,56,50,53,53,54,52,51,54,51,50,52,53,50,51,54,54,51,53,52,51,50,50,52,54,49,53,51,48,54,50,48,33,68,74,64,72,50,68,76,59,71,63,81,95,47,81,56,76,68,59,50,41,22,68,65,58,69,51,72,27,92,43,68,69,58,41,70,74,42,77,29,43,24,57,97,43,69,72,43,82,42,87,47,98,92,44,84,39,31,29,31,81,78,70,70,50,81,34,65,93,93,71,71,78,36,83,40,80,47,78,59,42,78,56,77,89,78,127

Foldseek 3Di:
DDDDDDPVNVVVVVVVVVVVVVVVVVVVVVVVVVVVVVVVVVVVVVVVVVVVVVVVVVVVVVVVVVVVVVVVVVVVVVVVVVVVVVVVVPDDDDDDDDDDDDDDDDDDDDDDDPPPPPVPPPPVVVVVVVVVVVVVVVVVVVVVVVVVVVVVVVVVVVVVVVVVVVVVVVVVVVCVVFVWPQDDDDPDGPGPFFAFPFQRDTHSGPVRQQPDKDAGQPADWDWDQDPVGIWTARPRPRDTDDPPDDGHPDIDGTDTPPPDD

pLDDT: mean 72.07, std 17.5, range [32.25, 91.69]